Protein AF-A0A8B0SJZ1-F1 (afdb_monomer)

InterPro domains:
  IPR007560 Restriction endonuclease type IV, Mrr [PF04471] (162-237)
  IPR011335 Restriction endonuclease type II-like [SSF52980] (160-239)

Nearest PDB structures (foldseek):
  9bgk-assembly1_F  TM=5.479E-01  e=1.273E-01  Vibrio cholerae
  1xmx-assembly1_A  TM=6.000E-01  e=3.896E-01  Vibrio cholerae
  9bf5-assembly1_D  TM=6.346E-01  e=7.621E-01  Vibrio cholerae
  8u3k-assembly1_A  TM=5.819E-01  e=5.395E+00  Vibrio cholerae
  1ich-assembly1_A  TM=5.881E-01  e=8.439E+00  Homo sapiens

Foldseek 3Di:
DADDPVLLVLLLVLLVQQDDDLVVSLVLLVQQPQDPVLSVQLPPSVPDDSSSSSVSSLVSCCPDPRRVVSSSVSSLVCLLPDDDGDCCCVPVVVVHDPVSSVVSSVVSVVVVVVVVVVVVVVVVVVVVVVVVVLPQPADPVRLVVLVVCLLVDPQDDPSSQLSQLVSVVSVCSVVVWAKAAWDDDPNDTFRIWTDDPNDIATEDEDEDADPDDCVVVVVQVVVQVPDDPRHYDYHYDYNVVVD

pLDDT: mean 86.21, std 12.22, range [34.22, 98.44]

Organism: NCBI:txid111770

Structure (mmCIF, N/CA/C/O backbone):
data_AF-A0A8B0SJZ1-F1
#
_entry.id   AF-A0A8B0SJZ1-F1
#
loop_
_atom_site.group_PDB
_atom_site.id
_atom_site.type_symbol
_atom_site.label_atom_id
_atom_site.label_alt_id
_atom_site.label_comp_id
_atom_site.label_asym_id
_atom_site.label_entity_id
_atom_site.label_seq_id
_atom_site.pdbx_PDB_ins_code
_atom_site.Cartn_x
_atom_site.Cartn_y
_atom_site.Cartn_z
_atom_site.occupancy
_atom_site.B_iso_or_equiv
_atom_site.auth_seq_id
_atom_site.auth_comp_id
_atom_site.auth_asym_id
_atom_site.auth_atom_id
_atom_site.pdbx_PDB_model_num
ATOM 1 N N . MET A 1 1 ? -6.396 0.695 -0.770 1.00 62.50 1 MET A N 1
ATOM 2 C CA . MET A 1 1 ? -5.274 1.650 -0.602 1.00 62.50 1 MET A CA 1
ATOM 3 C C . MET A 1 1 ? -4.703 1.897 -1.980 1.00 62.50 1 MET A C 1
ATOM 5 O O . MET A 1 1 ? -4.296 0.930 -2.608 1.00 62.50 1 MET A O 1
ATOM 9 N N . THR A 1 2 ? -4.713 3.142 -2.439 1.00 82.88 2 THR A N 1
ATOM 10 C CA . THR A 1 2 ? -4.239 3.528 -3.772 1.00 82.88 2 THR A CA 1
ATOM 11 C C . THR A 1 2 ? -2.710 3.645 -3.787 1.00 82.88 2 THR A C 1
ATOM 13 O O . THR A 1 2 ? -2.095 4.023 -2.781 1.00 82.88 2 THR A O 1
ATOM 16 N N . PHE A 1 3 ? -2.067 3.262 -4.894 1.00 90.56 3 PHE A N 1
ATOM 17 C CA . PHE A 1 3 ? -0.603 3.305 -4.993 1.00 90.56 3 PHE A CA 1
ATOM 18 C C . PHE A 1 3 ? -0.106 4.757 -5.191 1.00 90.56 3 PHE A C 1
ATOM 20 O O . PHE A 1 3 ? -0.726 5.497 -5.957 1.00 90.56 3 PHE A O 1
ATOM 27 N N . PRO A 1 4 ? 0.990 5.195 -4.539 1.00 92.56 4 PRO A N 1
ATOM 28 C CA . PRO A 1 4 ? 1.387 6.609 -4.507 1.00 92.56 4 PRO A CA 1
ATOM 29 C C . PRO A 1 4 ? 1.781 7.197 -5.871 1.00 92.56 4 PRO A C 1
ATOM 31 O O . PRO A 1 4 ? 2.635 6.643 -6.559 1.00 92.56 4 PRO A O 1
ATOM 34 N N . ASN A 1 5 ? 1.197 8.340 -6.250 1.00 93.31 5 ASN A N 1
ATOM 35 C CA . ASN A 1 5 ? 1.423 8.965 -7.563 1.00 93.31 5 ASN A CA 1
ATOM 36 C C . ASN A 1 5 ? 2.851 9.490 -7.769 1.00 93.31 5 ASN A C 1
ATOM 38 O O . ASN A 1 5 ? 3.391 9.359 -8.860 1.00 93.31 5 ASN A O 1
ATOM 42 N N . ASP A 1 6 ? 3.466 10.049 -6.730 1.00 94.00 6 ASP A N 1
ATOM 43 C CA . ASP A 1 6 ? 4.870 10.474 -6.719 1.00 94.00 6 ASP A CA 1
ATOM 44 C C . ASP A 1 6 ? 5.813 9.311 -7.054 1.00 94.00 6 ASP A C 1
ATOM 46 O O . ASP A 1 6 ? 6.681 9.431 -7.920 1.00 94.00 6 ASP A O 1
ATOM 50 N N . ILE A 1 7 ? 5.571 8.147 -6.444 1.00 96.44 7 ILE A N 1
ATOM 51 C CA . ILE A 1 7 ? 6.322 6.923 -6.737 1.00 96.44 7 ILE A CA 1
ATOM 52 C C . ILE A 1 7 ? 6.033 6.443 -8.163 1.00 96.44 7 ILE A C 1
ATOM 54 O O . ILE A 1 7 ? 6.973 6.107 -8.877 1.00 96.44 7 ILE A O 1
ATOM 58 N N . LYS A 1 8 ? 4.769 6.460 -8.624 1.00 96.88 8 LYS A N 1
ATOM 59 C CA . LYS A 1 8 ? 4.436 6.086 -10.014 1.00 96.88 8 LYS A CA 1
ATOM 60 C C . LYS A 1 8 ? 5.233 6.916 -11.020 1.00 96.88 8 LYS A C 1
ATOM 62 O O . LYS A 1 8 ? 5.817 6.342 -11.929 1.00 96.88 8 LYS A O 1
ATOM 67 N N . LEU A 1 9 ? 5.274 8.238 -10.854 1.00 96.56 9 LEU A N 1
ATOM 68 C CA . LEU A 1 9 ? 6.013 9.133 -11.749 1.00 96.56 9 LEU A CA 1
ATOM 69 C C . LEU A 1 9 ? 7.510 8.804 -11.755 1.00 96.56 9 LEU A C 1
ATOM 71 O O . LEU A 1 9 ? 8.082 8.579 -12.818 1.00 96.56 9 LEU A O 1
ATOM 75 N N . SER A 1 10 ? 8.118 8.659 -10.575 1.00 97.69 10 SER A N 1
ATOM 76 C CA . SER A 1 10 ? 9.536 8.305 -10.465 1.00 97.69 10 SER A CA 1
ATOM 77 C C . SER A 1 10 ? 9.855 6.925 -11.064 1.00 97.69 10 SER A C 1
ATOM 79 O O . SER A 1 10 ? 10.900 6.749 -11.692 1.00 97.69 10 SER A O 1
ATOM 81 N N . MET A 1 11 ? 8.946 5.949 -10.948 1.00 98.38 11 MET A N 1
ATOM 82 C CA . MET A 1 11 ? 9.098 4.640 -11.590 1.00 98.38 11 MET A CA 1
ATOM 83 C C . MET A 1 11 ? 9.112 4.744 -13.117 1.00 98.38 11 MET A C 1
ATOM 85 O O . MET A 1 11 ? 9.936 4.083 -13.747 1.00 98.38 11 MET A O 1
ATOM 89 N N . ARG A 1 12 ? 8.239 5.567 -13.719 1.00 98.38 12 ARG A N 1
ATOM 90 C CA . ARG A 1 12 ? 8.216 5.773 -15.180 1.00 98.38 12 ARG A CA 1
ATOM 91 C C . ARG A 1 12 ? 9.560 6.293 -15.683 1.00 98.38 12 ARG A C 1
ATOM 93 O O . ARG A 1 12 ? 10.112 5.740 -16.634 1.00 98.38 12 ARG A O 1
ATOM 100 N N . ASP A 1 13 ? 10.113 7.285 -14.989 1.00 96.94 13 ASP A N 1
ATOM 101 C CA . ASP A 1 13 ? 11.427 7.847 -15.305 1.00 96.94 13 ASP A CA 1
ATOM 102 C C . ASP A 1 13 ? 12.541 6.806 -15.168 1.00 96.94 13 ASP A C 1
ATOM 104 O O . ASP A 1 13 ? 13.403 6.705 -16.043 1.00 96.94 13 ASP A O 1
ATOM 108 N N . CYS A 1 14 ? 12.516 6.000 -14.101 1.00 97.88 14 CYS A N 1
ATOM 109 C CA . CYS A 1 14 ? 13.502 4.938 -13.901 1.00 97.88 14 CYS A CA 1
ATOM 110 C C . CYS A 1 14 ? 13.461 3.914 -15.038 1.00 97.88 14 CYS A C 1
ATOM 112 O O . CYS A 1 14 ? 14.506 3.601 -15.601 1.00 97.88 14 CYS A O 1
ATOM 114 N N . ILE A 1 15 ? 12.270 3.440 -15.420 1.00 98.31 15 ILE A N 1
ATOM 115 C CA . ILE A 1 15 ? 12.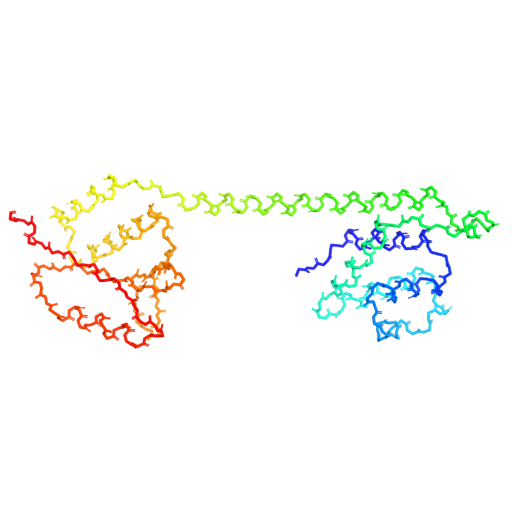091 2.464 -16.507 1.00 98.31 15 ILE A CA 1
ATOM 116 C C . ILE A 1 15 ? 12.719 2.982 -17.807 1.00 98.31 15 ILE A C 1
ATOM 118 O O . ILE A 1 15 ? 13.453 2.253 -18.469 1.00 98.31 15 ILE A O 1
ATOM 122 N N . LEU A 1 16 ? 12.495 4.251 -18.159 1.00 98.00 16 LEU A N 1
ATOM 123 C CA . LEU A 1 16 ? 13.020 4.840 -19.398 1.00 98.00 16 LEU A CA 1
ATOM 124 C C . LEU A 1 16 ? 14.536 5.090 -19.383 1.00 98.00 16 LEU A C 1
ATOM 126 O O . LEU A 1 16 ? 15.144 5.166 -20.457 1.00 98.00 16 LEU A O 1
ATOM 130 N N . LYS A 1 17 ? 15.130 5.224 -18.191 1.00 97.25 17 LYS A N 1
ATOM 131 C CA . LYS A 1 17 ? 16.573 5.421 -17.980 1.00 97.25 17 LYS A CA 1
ATOM 132 C C . LYS A 1 17 ? 17.348 4.112 -17.822 1.00 97.25 17 LYS A C 1
ATOM 134 O O . LYS A 1 17 ? 18.549 4.104 -18.062 1.00 97.25 17 LYS A O 1
ATOM 139 N N . VAL A 1 18 ? 16.683 3.017 -17.444 1.00 97.38 18 VAL A N 1
ATOM 140 C CA . VAL A 1 18 ? 17.312 1.689 -17.310 1.00 97.38 18 VAL A CA 1
ATOM 141 C C . VAL A 1 18 ? 17.089 0.786 -18.524 1.00 97.38 18 VAL A C 1
ATOM 143 O O . VAL A 1 18 ? 17.907 -0.096 -18.770 1.00 97.38 18 VAL A O 1
ATOM 146 N N . LEU A 1 19 ? 16.025 1.012 -19.306 1.00 97.31 19 LEU A N 1
ATOM 147 C CA . LEU A 1 19 ? 15.654 0.177 -20.452 1.00 97.31 19 LEU A CA 1
ATOM 148 C C . LEU A 1 19 ? 15.582 0.992 -21.746 1.00 97.31 19 LEU A C 1
ATOM 150 O O . LEU A 1 19 ? 14.909 2.025 -21.836 1.00 97.31 19 LEU A O 1
ATOM 154 N N . TRP A 1 20 ? 16.256 0.496 -22.788 1.00 96.75 20 TRP A N 1
ATOM 155 C CA . TRP A 1 20 ? 16.248 1.129 -24.105 1.00 96.75 20 TRP A CA 1
ATOM 156 C C . TRP A 1 20 ? 15.325 0.427 -25.111 1.00 96.75 20 TRP A C 1
ATOM 158 O O . TRP A 1 20 ? 14.441 1.097 -25.647 1.00 96.75 20 TRP A O 1
ATOM 168 N N . PRO A 1 21 ? 15.444 -0.881 -25.393 1.00 97.31 21 PRO A N 1
ATOM 169 C CA . PRO A 1 21 ? 14.565 -1.534 -26.362 1.00 97.31 21 PRO A CA 1
ATOM 170 C C . PRO A 1 21 ? 13.103 -1.553 -25.918 1.00 97.31 21 PRO A C 1
ATOM 172 O O . PRO A 1 21 ? 12.787 -1.781 -24.752 1.00 97.31 21 PRO A O 1
ATOM 175 N N . LYS A 1 22 ? 12.186 -1.372 -26.876 1.00 98.06 22 LYS A N 1
ATOM 176 C CA . LYS A 1 22 ? 10.739 -1.474 -26.619 1.00 98.06 22 LYS A CA 1
ATOM 177 C C . LYS A 1 22 ? 10.361 -2.868 -26.103 1.00 98.06 22 LYS A C 1
ATOM 179 O O . LYS A 1 22 ? 9.549 -2.980 -25.190 1.00 98.06 22 LYS A O 1
ATOM 184 N N . ASP A 1 23 ? 10.981 -3.908 -26.658 1.00 97.69 23 ASP A N 1
ATOM 185 C CA . ASP A 1 23 ? 10.749 -5.297 -26.250 1.00 97.69 23 ASP A CA 1
ATOM 186 C C . ASP A 1 23 ? 11.229 -5.571 -24.813 1.00 97.69 23 ASP A C 1
ATOM 188 O O . ASP A 1 23 ? 10.572 -6.316 -24.082 1.00 97.69 23 ASP A O 1
ATOM 192 N N . ASP A 1 24 ? 12.298 -4.908 -24.364 1.00 97.38 24 ASP A N 1
ATOM 193 C CA . ASP A 1 24 ? 12.801 -5.036 -22.992 1.00 97.38 24 ASP A CA 1
ATOM 194 C C . ASP A 1 24 ? 11.874 -4.344 -21.989 1.00 97.38 24 ASP A C 1
ATOM 196 O O . ASP A 1 24 ? 11.623 -4.885 -20.915 1.00 97.38 24 ASP A O 1
ATOM 200 N N . ILE A 1 25 ? 11.285 -3.196 -22.351 1.00 98.25 25 ILE A N 1
ATOM 201 C CA . ILE A 1 25 ? 10.260 -2.519 -21.534 1.00 98.25 25 ILE A CA 1
ATOM 202 C C . ILE A 1 25 ? 9.035 -3.428 -21.352 1.00 98.25 25 ILE A C 1
ATOM 204 O O . ILE A 1 25 ? 8.530 -3.595 -20.241 1.00 98.25 25 ILE A O 1
ATOM 208 N N . VAL A 1 26 ? 8.566 -4.066 -22.426 1.00 98.25 26 VAL A N 1
ATOM 209 C CA . VAL A 1 26 ? 7.434 -5.002 -22.347 1.00 98.25 26 VAL A CA 1
ATOM 210 C C . VAL A 1 26 ? 7.799 -6.249 -21.537 1.00 98.25 26 VAL A C 1
ATOM 212 O O . VAL A 1 26 ? 6.995 -6.729 -20.735 1.00 98.25 26 VAL A O 1
ATOM 215 N N . THR A 1 27 ? 9.015 -6.769 -21.702 1.00 98.06 27 THR A N 1
ATOM 216 C CA . THR A 1 27 ? 9.520 -7.907 -20.918 1.00 98.06 27 THR A CA 1
ATOM 217 C C . THR A 1 27 ? 9.624 -7.562 -19.435 1.00 98.06 27 THR A C 1
ATOM 219 O O . THR A 1 27 ? 9.224 -8.363 -18.591 1.00 98.06 27 THR A O 1
ATOM 222 N N . PHE A 1 28 ? 10.054 -6.344 -19.106 1.00 98.38 28 PHE A N 1
ATOM 223 C CA . PHE A 1 28 ? 10.049 -5.838 -17.741 1.00 98.38 28 PHE A CA 1
ATOM 224 C C . PHE A 1 28 ? 8.644 -5.876 -17.129 1.00 98.38 28 PHE A C 1
ATOM 226 O O . PHE A 1 28 ? 8.494 -6.370 -16.013 1.00 98.38 28 PHE A O 1
ATOM 233 N N . PHE A 1 29 ? 7.601 -5.450 -17.848 1.00 98.44 29 PHE A N 1
ATOM 234 C CA . PHE A 1 29 ? 6.226 -5.552 -17.343 1.00 98.44 29 PHE A CA 1
ATOM 235 C C . PHE A 1 29 ? 5.796 -6.997 -17.089 1.00 98.44 29 PHE A C 1
ATOM 237 O O . PHE A 1 29 ? 5.260 -7.291 -16.019 1.00 98.44 29 PHE A O 1
ATOM 244 N N . ARG A 1 30 ? 6.079 -7.918 -18.020 1.00 98.00 30 ARG A N 1
ATOM 245 C CA . ARG A 1 30 ? 5.765 -9.350 -17.847 1.00 98.00 30 ARG A CA 1
ATOM 246 C C . ARG A 1 30 ? 6.421 -9.934 -16.596 1.00 98.00 30 ARG A C 1
ATOM 248 O O . ARG A 1 30 ? 5.772 -10.645 -15.836 1.00 98.00 30 ARG A O 1
ATOM 255 N N . ASN A 1 31 ? 7.677 -9.574 -16.349 1.00 97.75 31 ASN A N 1
ATOM 256 C CA . ASN A 1 31 ? 8.426 -10.026 -15.175 1.00 97.75 31 ASN A CA 1
ATOM 257 C C . ASN A 1 31 ? 7.918 -9.407 -13.861 1.00 97.75 31 ASN A C 1
ATOM 259 O O . ASN A 1 31 ? 8.243 -9.896 -12.784 1.00 97.75 31 ASN A O 1
ATOM 263 N N . ASN A 1 32 ? 7.097 -8.359 -13.941 1.00 97.94 32 ASN A N 1
ATOM 264 C CA . ASN A 1 32 ? 6.567 -7.616 -12.804 1.00 97.94 32 ASN A CA 1
ATOM 265 C C . ASN A 1 32 ? 5.051 -7.770 -12.654 1.00 97.94 32 ASN A C 1
ATOM 267 O O . ASN A 1 32 ? 4.336 -6.827 -12.322 1.00 97.94 32 ASN A O 1
ATOM 271 N N . SER A 1 33 ? 4.561 -8.997 -12.842 1.00 96.38 33 SER A N 1
ATOM 272 C CA . SER A 1 33 ? 3.160 -9.382 -12.614 1.00 96.38 33 SER A CA 1
ATOM 273 C C . SER A 1 33 ? 2.135 -8.765 -13.577 1.00 96.38 33 SER A C 1
ATOM 275 O O . SER A 1 33 ? 0.930 -8.920 -13.351 1.00 96.38 33 SER A O 1
ATOM 277 N N . CYS A 1 34 ? 2.558 -8.099 -14.658 1.00 97.19 34 CYS A N 1
ATOM 278 C CA . CYS A 1 34 ? 1.634 -7.750 -15.736 1.00 97.19 34 CYS A CA 1
ATOM 279 C C . CYS A 1 34 ? 1.288 -9.017 -16.523 1.00 97.19 34 CYS A C 1
ATOM 281 O O . CYS A 1 34 ? 2.149 -9.691 -17.090 1.00 97.19 34 CYS A O 1
ATOM 283 N N . THR A 1 35 ? 0.002 -9.344 -16.535 1.00 96.62 35 THR A N 1
ATOM 284 C CA . THR A 1 35 ? -0.540 -10.529 -17.200 1.00 96.62 35 THR A CA 1
ATOM 285 C C . THR A 1 35 ? -0.512 -10.374 -18.718 1.00 96.62 35 THR A C 1
ATOM 287 O O . THR A 1 35 ? -0.363 -9.271 -19.241 1.00 96.62 35 THR A O 1
ATOM 290 N N . LYS A 1 36 ? -0.728 -11.472 -19.451 1.00 95.75 36 LYS A N 1
ATOM 291 C CA . LYS A 1 36 ? -0.849 -11.418 -20.914 1.00 95.75 36 LYS A CA 1
ATOM 292 C C . LYS A 1 36 ? -1.922 -10.418 -21.364 1.00 95.75 36 LYS A C 1
ATOM 294 O O . LYS A 1 36 ? -1.636 -9.603 -22.228 1.00 95.75 36 LYS A O 1
ATOM 299 N N . SER A 1 37 ? -3.088 -10.406 -20.714 1.00 95.69 37 SER A N 1
ATOM 300 C CA . SER A 1 37 ? -4.148 -9.430 -21.002 1.00 95.69 37 SER A CA 1
ATOM 301 C C . SER A 1 37 ? -3.714 -7.984 -20.770 1.00 95.69 37 SER A C 1
ATOM 303 O O . SER A 1 37 ? -4.143 -7.101 -21.502 1.00 95.69 37 SER A O 1
ATOM 305 N N . ASP A 1 38 ? -2.844 -7.733 -19.785 1.00 96.19 38 ASP A N 1
ATOM 306 C CA . ASP A 1 38 ? -2.325 -6.385 -19.535 1.00 96.19 38 ASP A CA 1
ATOM 307 C C . ASP A 1 38 ? -1.384 -5.933 -20.658 1.00 96.19 38 ASP A C 1
ATOM 309 O O . ASP A 1 38 ? -1.402 -4.771 -21.052 1.00 96.19 38 ASP A O 1
ATOM 313 N N . ILE A 1 39 ? -0.576 -6.853 -21.193 1.00 97.25 39 ILE A N 1
ATOM 314 C CA . ILE A 1 39 ? 0.297 -6.571 -22.337 1.00 97.25 39 ILE A CA 1
ATOM 315 C C . ILE A 1 39 ? -0.520 -6.396 -23.619 1.00 97.25 39 ILE A C 1
ATOM 317 O O . ILE A 1 39 ? -0.266 -5.458 -24.367 1.00 97.25 39 ILE A O 1
ATOM 321 N N . ASP A 1 40 ? -1.515 -7.252 -23.853 1.00 96.06 40 ASP A N 1
ATOM 322 C CA . ASP A 1 40 ? -2.377 -7.189 -25.039 1.00 96.06 40 ASP A CA 1
ATOM 323 C C . ASP A 1 40 ? -3.161 -5.860 -25.096 1.00 96.06 40 ASP A C 1
ATOM 325 O O . ASP A 1 40 ? -3.386 -5.317 -26.178 1.00 96.06 40 ASP A O 1
ATOM 329 N N . ALA A 1 41 ? -3.499 -5.277 -23.939 1.00 95.31 41 ALA A N 1
ATOM 330 C CA . ALA A 1 41 ? -4.147 -3.967 -23.840 1.00 95.31 41 ALA A CA 1
ATOM 331 C C . ALA A 1 41 ? -3.287 -2.796 -24.361 1.00 95.31 41 ALA A C 1
ATOM 333 O O . ALA A 1 41 ? -3.824 -1.726 -24.647 1.00 95.31 41 ALA A O 1
ATOM 334 N N . LEU A 1 42 ? -1.969 -2.977 -24.515 1.00 94.06 42 LEU A N 1
ATOM 335 C CA . LEU A 1 42 ? -1.089 -1.976 -25.130 1.00 94.06 42 LEU A CA 1
ATOM 336 C C . LEU A 1 42 ? -1.191 -1.938 -26.662 1.00 94.06 42 LEU A C 1
ATOM 338 O O . LEU A 1 42 ? -0.694 -0.988 -27.271 1.00 94.06 42 LEU A O 1
ATOM 342 N N . GLY A 1 43 ? -1.801 -2.950 -27.288 1.00 93.88 43 GLY A N 1
ATOM 343 C CA . GLY A 1 43 ? -1.784 -3.124 -28.739 1.00 93.88 43 GLY A CA 1
ATOM 344 C C . GLY A 1 43 ? -0.379 -3.425 -29.274 1.00 93.88 43 GLY A C 1
ATOM 345 O O . GLY A 1 43 ? 0.439 -4.056 -28.603 1.00 93.88 43 GLY A O 1
ATOM 346 N N . ASP A 1 44 ? -0.081 -2.979 -30.498 1.00 95.44 44 ASP A N 1
ATOM 347 C CA . ASP A 1 44 ? 1.251 -3.159 -31.085 1.00 95.44 44 ASP A CA 1
ATOM 348 C C . ASP A 1 44 ? 2.260 -2.154 -30.508 1.00 95.44 44 ASP A C 1
ATOM 350 O O . ASP A 1 44 ? 2.455 -1.045 -31.024 1.00 95.44 44 ASP A O 1
ATOM 354 N N . HIS A 1 45 ? 2.961 -2.576 -29.452 1.00 94.62 45 HIS A N 1
ATOM 355 C CA . HIS A 1 45 ? 3.985 -1.778 -28.779 1.00 94.62 45 HIS A CA 1
ATOM 356 C C . HIS A 1 45 ? 5.142 -1.360 -29.696 1.00 94.62 45 HIS A C 1
ATOM 358 O O . HIS A 1 45 ? 5.853 -0.406 -29.375 1.00 94.62 45 HIS A O 1
ATOM 364 N N . LYS A 1 46 ? 5.351 -2.016 -30.847 1.00 95.06 46 LYS A N 1
ATOM 365 C CA . LYS A 1 46 ? 6.422 -1.648 -31.786 1.00 95.06 46 LYS A CA 1
ATOM 366 C C . LYS A 1 46 ? 6.141 -0.327 -32.491 1.00 95.06 46 LYS A C 1
ATOM 368 O O . LYS A 1 46 ? 7.095 0.376 -32.834 1.00 95.06 46 LYS A O 1
ATOM 373 N N . THR A 1 47 ? 4.871 0.046 -32.639 1.00 96.62 47 THR A N 1
ATOM 374 C CA . THR A 1 47 ? 4.451 1.330 -33.228 1.00 96.62 47 THR A CA 1
ATOM 375 C C . THR A 1 47 ? 4.589 2.508 -32.260 1.00 96.62 47 THR A C 1
ATOM 377 O O . THR A 1 47 ? 4.793 3.640 -32.690 1.00 96.62 47 THR A O 1
ATOM 380 N N . LEU A 1 48 ? 4.569 2.246 -30.951 1.00 96.25 48 LEU A N 1
ATOM 381 C CA . LEU A 1 48 ? 4.590 3.264 -29.899 1.00 96.25 48 LEU A CA 1
ATOM 382 C C . LEU A 1 48 ? 6.000 3.784 -29.598 1.00 96.25 48 LEU A C 1
ATOM 384 O O . LEU A 1 48 ? 6.981 3.041 -29.656 1.00 96.25 48 LEU A O 1
ATOM 388 N N . HIS A 1 49 ? 6.134 5.046 -29.197 1.00 97.56 49 HIS A N 1
ATOM 389 C CA . HIS A 1 49 ? 7.366 5.540 -28.578 1.00 97.56 49 HIS A CA 1
ATOM 390 C C . HIS A 1 49 ? 7.583 4.903 -27.194 1.00 97.56 49 HIS A C 1
ATOM 392 O O . HIS A 1 49 ? 6.632 4.528 -26.515 1.00 97.56 49 HIS A O 1
ATOM 398 N N . ARG A 1 50 ? 8.842 4.818 -26.733 1.00 97.69 50 ARG A N 1
ATOM 399 C CA . ARG A 1 50 ? 9.193 4.179 -25.444 1.00 97.69 50 ARG A CA 1
ATOM 400 C C . ARG A 1 50 ? 8.399 4.747 -24.267 1.00 97.69 50 ARG A C 1
ATOM 402 O O . ARG A 1 50 ? 7.861 3.984 -23.475 1.00 97.69 50 ARG A O 1
ATOM 409 N N . TYR A 1 51 ? 8.289 6.074 -24.190 1.00 97.56 51 TYR A N 1
ATOM 410 C CA . TYR A 1 51 ? 7.525 6.734 -23.130 1.00 97.56 51 TYR A CA 1
ATOM 411 C C . TYR A 1 51 ? 6.031 6.385 -23.199 1.00 97.56 51 TYR A C 1
ATOM 413 O O . TYR A 1 51 ? 5.433 6.112 -22.166 1.00 97.56 51 TYR A O 1
ATOM 421 N N . GLN A 1 52 ? 5.454 6.278 -24.405 1.00 98.31 52 GLN A N 1
ATOM 422 C CA . GLN A 1 52 ? 4.046 5.909 -24.589 1.00 98.31 52 GLN A CA 1
ATOM 423 C C . GLN A 1 52 ? 3.765 4.487 -24.109 1.00 98.31 52 GLN A C 1
ATOM 425 O O . GLN A 1 52 ? 2.723 4.249 -23.518 1.00 98.31 52 GLN A O 1
ATOM 430 N N . ILE A 1 53 ? 4.692 3.545 -24.312 1.00 98.44 53 ILE A N 1
ATOM 431 C CA . ILE A 1 53 ? 4.551 2.175 -23.791 1.00 98.44 53 ILE A CA 1
ATOM 432 C C . ILE A 1 53 ? 4.402 2.206 -22.262 1.00 98.44 53 ILE A C 1
ATOM 434 O O . ILE A 1 53 ? 3.522 1.552 -21.702 1.00 98.44 53 ILE A O 1
ATOM 438 N N . VAL A 1 54 ? 5.242 2.998 -21.591 1.00 98.44 54 VAL A N 1
ATOM 439 C CA . VAL A 1 54 ? 5.237 3.134 -20.132 1.00 98.44 54 VAL A CA 1
ATOM 440 C C . VAL A 1 54 ? 3.990 3.870 -19.637 1.00 98.44 54 VAL A C 1
ATOM 442 O O . VAL A 1 54 ? 3.307 3.382 -18.735 1.00 98.44 54 VAL A O 1
ATOM 445 N N . ASP A 1 55 ? 3.651 5.007 -20.240 1.00 98.00 55 ASP A N 1
ATOM 446 C CA . ASP A 1 55 ? 2.480 5.797 -19.855 1.00 98.00 55 ASP A CA 1
ATOM 447 C C . ASP A 1 55 ? 1.171 5.042 -20.090 1.00 98.00 55 ASP A C 1
ATOM 449 O O . ASP A 1 55 ? 0.306 5.041 -19.209 1.00 98.00 55 ASP A O 1
ATOM 453 N N . ASN A 1 56 ? 1.035 4.348 -21.223 1.00 98.12 56 ASN A N 1
ATOM 454 C CA . ASN A 1 56 ? -0.150 3.551 -21.532 1.00 98.12 56 ASN A CA 1
ATOM 455 C C . ASN A 1 56 ? -0.319 2.415 -20.520 1.00 98.12 56 ASN A C 1
ATOM 457 O O . ASN A 1 56 ? -1.420 2.233 -20.008 1.00 98.12 56 ASN A O 1
ATOM 461 N N . MET A 1 57 ? 0.763 1.711 -20.160 1.00 98.31 57 MET A N 1
ATOM 462 C CA . MET A 1 57 ? 0.709 0.645 -19.152 1.00 98.31 57 MET A CA 1
ATOM 463 C C . MET A 1 57 ? 0.263 1.186 -17.790 1.00 98.31 57 MET A C 1
ATOM 465 O O . MET A 1 57 ? -0.653 0.647 -17.177 1.00 98.31 57 MET A O 1
ATOM 469 N N . PHE A 1 58 ? 0.850 2.288 -17.316 1.00 97.94 58 PHE A N 1
ATOM 470 C CA . PHE A 1 58 ? 0.464 2.874 -16.027 1.00 97.94 58 PHE A CA 1
ATOM 471 C C . PHE A 1 58 ? -0.964 3.447 -16.051 1.00 97.94 58 PHE A C 1
ATOM 473 O O . PHE A 1 58 ? -1.686 3.400 -15.051 1.00 97.94 58 PHE A O 1
ATOM 480 N N . THR A 1 59 ? -1.389 4.006 -17.181 1.00 96.81 59 THR A N 1
ATOM 481 C CA . THR A 1 59 ? -2.763 4.492 -17.349 1.00 96.81 59 THR A CA 1
ATOM 482 C C . THR A 1 59 ? -3.732 3.322 -17.266 1.00 96.81 59 THR A C 1
ATOM 484 O O . THR A 1 59 ? -4.626 3.334 -16.425 1.00 96.81 59 THR A O 1
ATOM 487 N N . TYR A 1 60 ? -3.483 2.267 -18.040 1.00 96.94 60 TYR A N 1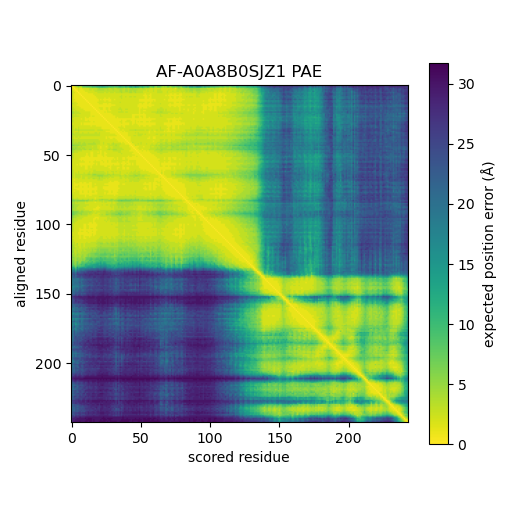
ATOM 488 C CA . TYR A 1 60 ? -4.281 1.048 -18.052 1.00 96.94 60 TYR A CA 1
ATOM 489 C C . TYR A 1 60 ? -4.347 0.374 -16.671 1.00 96.94 60 TYR A C 1
ATOM 491 O O . TYR A 1 60 ? -5.442 0.130 -16.167 1.00 96.94 60 TYR A O 1
ATOM 499 N N . LEU A 1 61 ? -3.214 0.154 -15.995 1.00 96.56 61 LEU A N 1
ATOM 500 C CA . LEU A 1 61 ? -3.187 -0.463 -14.660 1.00 96.56 61 LEU A CA 1
ATOM 501 C C . LEU A 1 61 ? -4.000 0.328 -13.628 1.00 96.56 61 LEU A C 1
ATOM 503 O O . LEU A 1 61 ? -4.632 -0.264 -12.759 1.00 96.56 61 LEU A O 1
ATOM 507 N N . SER A 1 62 ? -4.035 1.658 -13.744 1.00 95.00 62 SER A N 1
ATOM 508 C CA . SER A 1 62 ? -4.823 2.507 -12.841 1.00 95.00 62 SER A CA 1
ATOM 509 C C . SER A 1 62 ? -6.339 2.387 -13.056 1.00 95.00 62 SER A C 1
ATOM 511 O O . SER A 1 62 ? -7.093 2.831 -12.199 1.00 95.00 62 SER A O 1
ATOM 513 N N . THR A 1 63 ? -6.793 1.781 -14.161 1.00 94.94 63 THR A N 1
ATOM 514 C CA . THR A 1 63 ? -8.223 1.515 -14.425 1.00 94.94 63 THR A CA 1
ATOM 515 C C . THR A 1 63 ? -8.714 0.177 -13.867 1.00 94.94 63 THR A C 1
ATOM 517 O O . THR A 1 63 ? -9.916 -0.086 -13.867 1.00 94.94 63 THR A O 1
ATOM 520 N N . LYS A 1 64 ? -7.805 -0.685 -13.391 1.00 93.44 64 LYS A N 1
ATOM 521 C CA . LYS A 1 64 ? -8.165 -2.001 -12.849 1.00 93.44 64 LYS A CA 1
ATOM 522 C C . LYS A 1 64 ? -8.893 -1.865 -11.502 1.00 93.44 64 LYS A C 1
ATOM 524 O O . LYS A 1 64 ? -8.667 -0.885 -10.796 1.00 93.44 64 LYS A O 1
ATOM 529 N N . PRO A 1 65 ? -9.708 -2.857 -11.089 1.00 91.81 65 PRO A N 1
ATOM 530 C CA . PRO A 1 65 ? -10.436 -2.805 -9.814 1.00 91.81 65 PRO A CA 1
ATOM 531 C C . PRO A 1 65 ? -9.545 -2.638 -8.575 1.00 91.81 65 PRO A C 1
ATOM 533 O O . PRO A 1 65 ? -9.957 -2.035 -7.589 1.00 91.81 65 PRO A O 1
ATOM 536 N N . ASP A 1 66 ? -8.322 -3.171 -8.618 1.00 92.62 66 ASP A N 1
ATOM 537 C CA . ASP A 1 66 ? -7.307 -3.033 -7.569 1.00 92.62 66 ASP A CA 1
ATOM 538 C C . ASP A 1 66 ? -6.343 -1.859 -7.816 1.00 92.62 66 ASP A C 1
ATOM 540 O O . ASP A 1 66 ? -5.339 -1.723 -7.114 1.00 92.62 66 ASP A O 1
ATOM 544 N N . GLU A 1 67 ? -6.618 -1.048 -8.841 1.00 92.88 67 GLU A N 1
ATOM 545 C CA . GLU A 1 67 ? -5.758 0.015 -9.361 1.00 92.88 67 GLU A CA 1
ATOM 546 C C . GLU A 1 67 ? -4.322 -0.450 -9.659 1.00 92.88 67 GLU A C 1
ATOM 548 O O . GLU A 1 67 ? -3.369 0.320 -9.505 1.00 92.88 67 GLU A O 1
ATOM 553 N N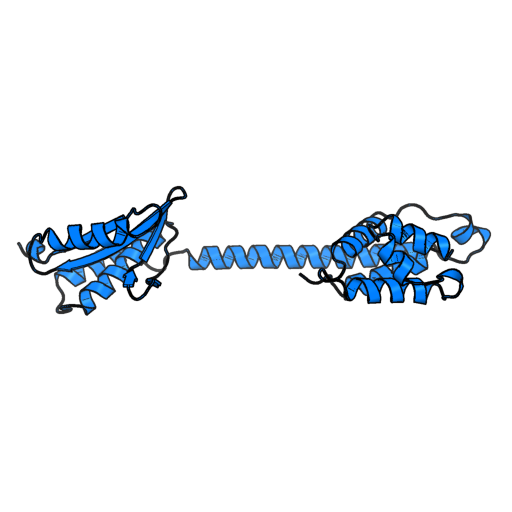 . GLY A 1 68 ? -4.138 -1.722 -10.033 1.00 94.31 68 GLY A N 1
ATOM 554 C CA . GLY A 1 68 ? -2.836 -2.287 -10.392 1.00 94.31 68 GLY A CA 1
ATOM 555 C C . GLY A 1 68 ? -1.854 -2.385 -9.222 1.00 94.31 68 GLY A C 1
ATOM 556 O O . GLY A 1 68 ? -0.636 -2.379 -9.423 1.00 94.31 68 GLY A O 1
ATOM 557 N N . LEU A 1 69 ? -2.358 -2.421 -7.984 1.00 94.00 69 LEU A N 1
ATOM 558 C CA . LEU A 1 69 ? -1.547 -2.367 -6.767 1.00 94.00 69 LEU A CA 1
ATOM 559 C C . LEU A 1 69 ? -0.456 -3.447 -6.733 1.00 94.00 69 LEU A C 1
ATOM 561 O O . LEU A 1 69 ? 0.666 -3.171 -6.299 1.00 94.00 69 LEU A O 1
ATOM 565 N N . GLY A 1 70 ? -0.773 -4.667 -7.175 1.00 94.94 70 GLY A N 1
ATOM 566 C CA . GLY A 1 70 ? 0.183 -5.776 -7.225 1.00 94.94 70 GLY A CA 1
ATOM 567 C C . GLY A 1 70 ? 1.325 -5.523 -8.210 1.00 94.94 70 GLY A C 1
ATOM 568 O O . GLY A 1 70 ? 2.495 -5.647 -7.848 1.00 94.94 70 GLY A O 1
ATOM 569 N N . GLN A 1 71 ? 0.990 -5.089 -9.425 1.00 97.12 71 GLN A N 1
ATOM 570 C CA . GLN A 1 71 ? 1.943 -4.801 -10.498 1.00 97.12 71 GLN A CA 1
ATOM 571 C C . GLN A 1 71 ? 2.869 -3.646 -10.115 1.00 97.12 71 GLN A C 1
ATOM 573 O O . GLN A 1 71 ? 4.085 -3.746 -10.267 1.00 97.12 71 GLN A O 1
ATOM 578 N N . TYR A 1 72 ? 2.325 -2.567 -9.543 1.00 97.75 72 TYR A N 1
ATOM 579 C CA . TYR A 1 72 ? 3.141 -1.444 -9.082 1.00 97.75 72 TYR A CA 1
ATOM 580 C C . TYR A 1 72 ? 4.117 -1.834 -7.975 1.00 97.75 72 TYR A C 1
ATOM 582 O O . TYR A 1 72 ? 5.263 -1.388 -7.994 1.00 97.75 72 TYR A O 1
ATOM 590 N N . ARG A 1 73 ? 3.706 -2.692 -7.035 1.00 96.44 73 ARG A N 1
ATOM 591 C CA . ARG A 1 73 ? 4.600 -3.197 -5.983 1.00 96.44 73 ARG A CA 1
ATOM 592 C C . ARG A 1 73 ? 5.723 -4.058 -6.547 1.00 96.44 73 ARG A C 1
ATOM 594 O O . ARG A 1 73 ? 6.865 -3.870 -6.141 1.00 96.44 73 ARG A O 1
ATOM 601 N N . ALA A 1 74 ? 5.407 -4.957 -7.478 1.00 97.75 74 ALA A N 1
ATOM 602 C CA . ALA A 1 74 ? 6.412 -5.775 -8.148 1.00 97.75 74 ALA A CA 1
ATOM 603 C C . ALA A 1 74 ? 7.421 -4.888 -8.898 1.00 97.75 74 ALA A C 1
ATOM 605 O O . ALA A 1 74 ? 8.615 -4.948 -8.610 1.00 97.75 74 ALA A O 1
ATOM 606 N N . MET A 1 75 ? 6.930 -3.973 -9.745 1.00 98.44 75 MET A N 1
ATOM 607 C CA . MET A 1 75 ? 7.774 -3.039 -10.497 1.00 98.44 75 MET A CA 1
ATOM 608 C C . MET A 1 75 ? 8.650 -2.175 -9.583 1.00 98.44 75 MET A C 1
ATOM 610 O O . MET A 1 75 ? 9.838 -2.017 -9.858 1.00 98.44 75 MET A O 1
ATOM 614 N N . LEU A 1 76 ? 8.094 -1.631 -8.492 1.00 98.06 76 LEU A N 1
ATOM 615 C CA . LEU A 1 76 ? 8.865 -0.859 -7.516 1.00 98.06 76 LEU A CA 1
ATOM 616 C C . LEU A 1 76 ? 10.002 -1.707 -6.945 1.00 98.06 76 LEU A C 1
ATOM 618 O O . LEU A 1 76 ? 11.144 -1.256 -6.962 1.00 98.06 76 LEU A O 1
ATOM 622 N N . GLN A 1 77 ? 9.703 -2.935 -6.505 1.00 97.38 77 GLN A N 1
ATOM 623 C CA . GLN A 1 77 ? 10.686 -3.852 -5.928 1.00 97.38 77 GLN A CA 1
ATOM 624 C C . GLN A 1 77 ? 11.807 -4.188 -6.920 1.00 97.38 77 GLN A C 1
ATOM 626 O O . GLN A 1 77 ? 12.976 -4.209 -6.534 1.00 97.38 77 GLN A O 1
ATOM 631 N N . SER A 1 78 ? 11.491 -4.422 -8.193 1.00 97.88 78 SER A N 1
ATOM 632 C CA . SER A 1 78 ? 12.520 -4.660 -9.209 1.00 97.88 78 SER A CA 1
ATOM 633 C C . SER A 1 78 ? 13.396 -3.434 -9.460 1.00 97.88 78 SER A C 1
ATOM 635 O O . SER A 1 78 ? 14.608 -3.581 -9.580 1.00 97.88 78 SER A O 1
ATOM 637 N N . LEU A 1 79 ? 12.819 -2.229 -9.505 1.00 98.06 79 LEU A N 1
ATOM 638 C CA . LEU A 1 79 ? 13.571 -0.997 -9.767 1.00 98.06 79 LEU A CA 1
ATOM 639 C C . LEU A 1 79 ? 14.485 -0.605 -8.599 1.00 98.06 79 LEU A C 1
ATOM 641 O O . LEU A 1 79 ? 15.633 -0.228 -8.818 1.00 98.06 79 LEU A O 1
ATOM 645 N N . VAL A 1 80 ? 14.024 -0.720 -7.352 1.00 96.88 80 VAL A N 1
ATOM 646 C CA . VAL A 1 80 ? 14.866 -0.391 -6.185 1.00 96.88 80 VAL A CA 1
ATOM 647 C 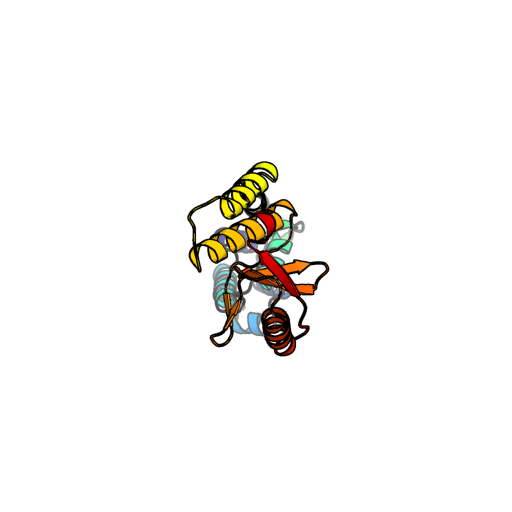C . VAL A 1 80 ? 15.976 -1.415 -5.949 1.00 96.88 80 VAL A C 1
ATOM 649 O O . VAL A 1 80 ? 17.029 -1.059 -5.423 1.00 96.88 80 VAL A O 1
ATOM 652 N N . ASN A 1 81 ? 15.811 -2.658 -6.400 1.00 96.44 81 ASN A N 1
ATOM 653 C CA . ASN A 1 81 ? 16.872 -3.670 -6.352 1.00 96.44 81 ASN A CA 1
ATOM 654 C C . ASN A 1 81 ? 17.644 -3.804 -7.671 1.00 96.44 81 ASN A C 1
ATOM 656 O O . ASN A 1 81 ? 18.359 -4.785 -7.865 1.00 96.44 81 ASN A O 1
ATOM 660 N N . TRP A 1 82 ? 17.506 -2.839 -8.581 1.00 97.00 82 TRP A N 1
ATOM 661 C CA . TRP A 1 82 ? 18.154 -2.890 -9.883 1.00 97.00 82 TRP A CA 1
ATOM 662 C C . TRP A 1 82 ? 19.679 -2.784 -9.755 1.00 97.00 82 TRP A C 1
ATOM 664 O O . TRP A 1 82 ? 20.192 -1.860 -9.123 1.00 97.00 82 TRP A O 1
ATOM 674 N N . GLN A 1 83 ? 20.403 -3.729 -10.359 1.00 92.69 83 GLN A N 1
ATOM 675 C CA . GLN A 1 83 ? 21.874 -3.797 -10.309 1.00 92.69 83 GLN A CA 1
ATOM 676 C C . GLN A 1 83 ? 22.530 -4.033 -11.676 1.00 92.69 83 GLN A C 1
ATOM 678 O O . GLN A 1 83 ? 23.731 -3.817 -11.824 1.00 92.69 83 GLN A O 1
ATOM 683 N N . GLN A 1 84 ? 21.772 -4.491 -12.674 1.00 90.94 84 GLN A N 1
ATOM 684 C CA . GLN A 1 84 ? 22.315 -4.911 -13.965 1.00 90.94 84 GLN A CA 1
ATOM 685 C C . GLN A 1 84 ? 22.048 -3.858 -15.039 1.00 90.94 84 GLN A C 1
ATOM 687 O O . GLN A 1 84 ? 20.905 -3.490 -15.290 1.00 90.94 84 GLN A O 1
ATOM 692 N N . PHE A 1 85 ? 23.106 -3.395 -15.695 1.00 95.25 85 PHE A N 1
ATOM 693 C CA . PHE A 1 85 ? 23.033 -2.444 -16.801 1.00 95.25 85 PHE A CA 1
ATOM 694 C C . PHE A 1 85 ? 23.603 -3.105 -18.048 1.00 95.25 85 PHE A C 1
ATOM 696 O O . PHE A 1 85 ? 24.692 -3.670 -17.983 1.00 95.25 85 PHE A O 1
ATOM 703 N N . ASP A 1 86 ? 22.877 -3.048 -19.164 1.00 94.75 86 ASP A N 1
ATOM 704 C CA . ASP A 1 86 ? 23.326 -3.643 -20.423 1.00 94.75 86 ASP A CA 1
ATOM 705 C C . ASP A 1 86 ? 24.476 -2.812 -21.036 1.00 94.75 86 ASP A C 1
ATOM 707 O O . ASP A 1 86 ? 24.231 -1.701 -21.529 1.00 94.75 86 ASP A O 1
ATOM 711 N N . PRO A 1 87 ? 25.724 -3.325 -21.073 1.00 95.56 87 PRO A N 1
ATOM 712 C CA . PRO A 1 87 ? 26.867 -2.568 -21.586 1.00 95.56 87 PRO A CA 1
ATOM 713 C C . PRO A 1 87 ? 26.679 -2.116 -23.040 1.00 95.56 87 PRO A C 1
ATOM 715 O O . PRO A 1 87 ? 27.230 -1.098 -23.460 1.00 95.56 87 PRO A O 1
ATOM 718 N N . TYR A 1 88 ? 25.865 -2.824 -23.827 1.00 96.44 88 TYR A N 1
ATOM 719 C CA . TYR A 1 88 ? 25.601 -2.453 -25.210 1.00 96.44 88 TYR A CA 1
ATOM 720 C C . TYR A 1 88 ? 24.906 -1.085 -25.322 1.00 96.44 88 TYR A C 1
ATOM 722 O O . TYR A 1 88 ? 25.305 -0.256 -26.144 1.00 96.44 88 TYR A O 1
ATOM 730 N N . TYR A 1 89 ? 23.903 -0.808 -24.485 1.00 96.25 89 TYR A N 1
ATOM 731 C CA . TYR A 1 89 ? 23.155 0.455 -24.540 1.00 96.25 89 TYR A CA 1
ATOM 732 C C . TYR A 1 89 ? 23.811 1.582 -23.743 1.00 96.25 89 TYR A C 1
ATOM 734 O O . TYR A 1 89 ? 23.690 2.744 -24.143 1.00 96.25 89 TYR A O 1
ATOM 742 N N . PHE A 1 90 ? 24.507 1.243 -22.656 1.00 96.12 90 PHE A N 1
ATOM 743 C CA . PHE A 1 90 ? 25.162 2.212 -21.777 1.00 96.12 90 PHE A CA 1
ATOM 744 C C . PHE A 1 90 ? 26.553 2.627 -22.271 1.00 96.12 90 PHE A C 1
ATOM 746 O O . PHE A 1 90 ? 26.887 3.804 -22.218 1.00 96.12 90 PHE A O 1
ATOM 753 N N . GLU A 1 91 ? 27.355 1.692 -22.785 1.00 95.00 91 GLU A N 1
ATOM 754 C CA . GLU A 1 91 ? 28.758 1.953 -23.134 1.00 95.00 91 GLU A CA 1
ATOM 755 C C . GLU A 1 91 ? 28.967 1.994 -24.650 1.00 95.00 91 GLU A C 1
ATOM 757 O O . GLU A 1 91 ? 29.574 2.927 -25.170 1.00 95.00 91 GLU A O 1
ATOM 762 N N . LYS A 1 92 ? 28.435 1.010 -25.389 1.00 94.88 92 LYS A N 1
ATOM 763 C CA . LYS A 1 92 ? 28.703 0.895 -26.833 1.00 94.88 92 LYS A CA 1
ATOM 764 C C . LYS A 1 92 ? 27.896 1.878 -27.681 1.00 94.88 92 LYS A C 1
ATOM 766 O O . LYS A 1 92 ? 28.451 2.493 -28.587 1.00 94.88 92 LYS A O 1
ATOM 771 N N . LEU A 1 93 ? 26.588 1.994 -27.442 1.00 95.06 93 LEU A N 1
ATOM 772 C CA . LEU A 1 93 ? 25.719 2.907 -28.195 1.00 95.06 93 LEU A CA 1
ATOM 773 C C . LEU A 1 93 ? 25.519 4.273 -27.525 1.00 95.06 93 LEU A C 1
ATOM 775 O O . LEU A 1 93 ? 25.044 5.189 -28.199 1.00 95.06 93 LEU A O 1
ATOM 779 N N . GLY A 1 94 ? 25.804 4.398 -26.223 1.00 93.00 94 GLY A N 1
ATOM 780 C CA . GLY A 1 94 ? 25.604 5.635 -25.456 1.00 93.00 94 GLY A CA 1
ATOM 781 C C . GLY A 1 94 ? 24.164 6.160 -25.501 1.00 93.00 94 GLY A C 1
ATOM 782 O O . GLY A 1 94 ? 23.937 7.365 -25.577 1.00 93.00 94 GLY A O 1
ATOM 783 N N . LYS A 1 95 ? 23.172 5.261 -25.551 1.00 94.88 95 LYS A N 1
ATOM 784 C CA . LYS A 1 95 ? 21.744 5.625 -25.604 1.00 94.88 95 LYS A CA 1
ATOM 785 C C . LYS A 1 95 ? 21.141 5.864 -24.225 1.00 94.88 95 LYS A C 1
ATOM 787 O O . LYS A 1 95 ? 20.093 6.500 -24.126 1.00 94.88 95 LYS A O 1
ATOM 792 N N . LEU A 1 96 ? 21.784 5.328 -23.195 1.00 96.38 96 LEU A N 1
ATOM 793 C CA . LEU A 1 96 ? 21.436 5.497 -21.793 1.00 96.38 96 LEU A CA 1
ATOM 794 C C . LEU A 1 96 ? 22.664 6.010 -21.041 1.00 96.38 96 LEU A C 1
ATOM 796 O O . LEU A 1 96 ? 23.789 5.644 -21.378 1.00 96.38 96 LEU A O 1
ATOM 800 N N . ASP A 1 97 ? 22.438 6.821 -20.012 1.00 97.12 97 ASP A N 1
ATOM 801 C CA . ASP A 1 97 ? 23.488 7.309 -19.122 1.00 97.12 97 ASP A CA 1
ATOM 802 C C . ASP A 1 97 ? 23.407 6.578 -17.776 1.00 97.12 97 ASP A C 1
ATOM 804 O O . ASP A 1 97 ? 22.372 6.580 -17.100 1.00 97.12 97 ASP A O 1
ATOM 808 N N . LYS A 1 98 ? 24.509 5.927 -17.389 1.00 95.88 98 LYS A N 1
ATOM 809 C CA . LYS A 1 98 ? 24.572 5.121 -16.164 1.00 95.88 98 LYS A CA 1
ATOM 810 C C . LYS A 1 98 ? 24.418 5.980 -14.909 1.00 95.88 98 LYS A C 1
ATOM 812 O O . LYS A 1 98 ? 23.698 5.596 -13.990 1.00 95.88 98 LYS A O 1
ATOM 817 N N . THR A 1 99 ? 25.031 7.160 -14.895 1.00 96.75 99 THR A N 1
ATOM 818 C CA . THR A 1 99 ? 24.967 8.095 -13.767 1.00 96.75 99 THR A CA 1
ATOM 819 C C . THR A 1 99 ? 23.542 8.614 -13.582 1.00 96.75 99 THR A C 1
ATOM 821 O O . THR A 1 99 ? 23.046 8.702 -12.458 1.00 96.75 99 THR A O 1
ATOM 824 N N . GLU A 1 100 ? 22.848 8.946 -14.672 1.00 97.19 100 GLU A N 1
ATOM 825 C CA . GLU A 1 100 ? 21.449 9.377 -14.616 1.00 97.19 100 GLU A CA 1
ATOM 826 C C . GLU A 1 100 ? 20.510 8.260 -14.156 1.00 97.19 100 GLU A C 1
ATOM 828 O O . GLU A 1 100 ? 19.600 8.514 -13.359 1.00 97.19 100 GLU A O 1
ATOM 833 N N . ALA A 1 101 ? 20.731 7.028 -14.619 1.00 97.44 101 ALA A N 1
ATOM 834 C CA . ALA A 1 101 ? 19.952 5.869 -14.200 1.00 97.44 101 ALA A CA 1
ATOM 835 C C . ALA A 1 101 ? 20.117 5.593 -12.695 1.00 97.44 101 ALA A C 1
ATOM 837 O O . ALA A 1 101 ? 19.123 5.476 -11.974 1.00 97.44 101 ALA A O 1
ATOM 838 N N . GLU A 1 102 ? 21.354 5.582 -12.194 1.00 97.62 102 GLU A N 1
ATOM 839 C CA . GLU A 1 102 ? 21.666 5.397 -10.770 1.00 97.62 102 GLU A CA 1
ATOM 840 C C . GLU A 1 102 ? 21.071 6.510 -9.893 1.00 97.62 102 GLU A C 1
ATOM 842 O O . GLU A 1 102 ? 20.485 6.229 -8.841 1.00 97.62 102 GLU A O 1
ATOM 847 N N . ARG A 1 103 ? 21.144 7.774 -10.337 1.00 97.81 103 ARG A N 1
ATOM 848 C CA . ARG A 1 103 ? 20.486 8.901 -9.652 1.00 97.81 103 ARG A CA 1
ATOM 849 C C . ARG A 1 103 ? 18.972 8.721 -9.595 1.00 97.81 103 ARG A C 1
ATOM 851 O O . ARG A 1 103 ? 18.374 8.960 -8.548 1.00 97.81 103 ARG A O 1
ATOM 858 N N . SER A 1 104 ? 18.357 8.276 -10.691 1.00 97.62 104 SER A N 1
ATOM 859 C CA . SER A 1 104 ? 16.912 8.035 -10.755 1.00 97.62 104 SER A CA 1
ATOM 860 C C . SER A 1 104 ? 16.479 6.929 -9.787 1.00 97.62 104 SER A C 1
ATOM 862 O O . SER A 1 104 ? 15.529 7.118 -9.029 1.00 97.62 104 SER A O 1
ATOM 864 N N . ILE A 1 105 ? 17.214 5.812 -9.745 1.00 97.88 105 ILE A N 1
ATOM 865 C CA . ILE A 1 105 ? 16.960 4.707 -8.806 1.00 97.88 105 ILE A CA 1
ATOM 866 C C . ILE A 1 105 ? 17.143 5.174 -7.356 1.00 97.88 105 ILE A C 1
ATOM 868 O O . ILE A 1 105 ? 16.334 4.848 -6.488 1.00 97.88 105 ILE A O 1
ATOM 872 N N . THR A 1 106 ? 18.185 5.961 -7.082 1.00 97.81 106 THR A N 1
ATOM 873 C CA . THR A 1 106 ? 18.441 6.513 -5.742 1.00 97.81 106 THR A CA 1
ATOM 874 C C . THR A 1 106 ? 17.299 7.417 -5.287 1.00 97.81 106 THR A C 1
ATOM 876 O O . THR A 1 106 ? 16.829 7.298 -4.157 1.00 97.81 106 THR A O 1
ATOM 879 N N . HIS A 1 107 ? 16.798 8.277 -6.174 1.00 97.44 107 HIS A N 1
ATOM 880 C CA . HIS A 1 107 ? 15.641 9.114 -5.882 1.00 97.44 107 HIS A CA 1
ATOM 881 C C . HIS A 1 107 ? 14.388 8.277 -5.573 1.00 97.44 107 HIS A C 1
ATOM 883 O O . HIS A 1 107 ? 13.695 8.541 -4.589 1.00 97.44 107 HIS A O 1
ATOM 889 N N . LEU A 1 108 ? 14.135 7.220 -6.351 1.00 97.94 108 LEU A N 1
ATOM 890 C CA . LEU A 1 108 ? 13.018 6.302 -6.115 1.00 97.94 108 LEU A CA 1
ATOM 891 C C . LEU A 1 108 ? 13.105 5.622 -4.736 1.00 97.94 108 LEU A C 1
ATOM 893 O O . LEU A 1 108 ? 12.098 5.542 -4.030 1.00 97.94 108 LEU A O 1
ATOM 897 N N . LYS A 1 109 ? 14.305 5.192 -4.318 1.00 97.38 109 LYS A N 1
ATOM 898 C CA . LYS A 1 109 ? 14.551 4.625 -2.977 1.00 97.38 109 LYS A CA 1
ATOM 899 C C . LYS A 1 109 ? 14.213 5.617 -1.866 1.00 97.38 109 LYS A C 1
ATOM 901 O O . LYS A 1 109 ? 13.493 5.270 -0.936 1.00 97.38 109 LYS A O 1
ATOM 906 N N . GLN A 1 110 ? 14.657 6.866 -1.996 1.00 96.31 110 GLN A N 1
ATOM 907 C CA . GLN A 1 110 ? 14.361 7.914 -1.012 1.00 96.31 110 GLN A CA 1
ATOM 908 C C . GLN A 1 110 ? 12.852 8.162 -0.876 1.00 96.31 110 GLN A C 1
ATOM 910 O O . GLN A 1 110 ? 12.343 8.305 0.237 1.00 96.31 110 GLN A O 1
ATOM 915 N N . LEU A 1 111 ? 12.112 8.179 -1.993 1.00 95.44 111 LEU A N 1
ATOM 916 C CA . LEU A 1 111 ? 10.652 8.322 -1.964 1.00 95.44 111 LEU A CA 1
ATOM 917 C C . LEU A 1 111 ? 9.979 7.161 -1.219 1.00 95.44 111 LEU A C 1
ATOM 919 O O . LEU A 1 111 ? 9.063 7.397 -0.424 1.00 95.44 111 LEU A O 1
ATOM 923 N N . GLN A 1 112 ? 10.440 5.926 -1.445 1.00 93.81 112 GLN A N 1
ATOM 924 C CA . GLN A 1 112 ? 9.956 4.747 -0.728 1.00 93.81 112 GLN A CA 1
ATOM 925 C C . GLN A 1 112 ? 10.223 4.864 0.782 1.00 93.81 112 GLN A C 1
ATOM 927 O O . GLN A 1 112 ? 9.289 4.751 1.575 1.00 93.81 112 GLN A O 1
ATOM 932 N N . GLU A 1 113 ? 11.457 5.177 1.182 1.00 93.75 113 GLU A N 1
ATOM 933 C CA . GLU A 1 113 ? 11.865 5.289 2.590 1.00 93.75 113 GLU A CA 1
ATOM 934 C C . GLU A 1 113 ? 11.078 6.365 3.351 1.00 93.75 113 GLU A C 1
ATOM 936 O O . GLU A 1 113 ? 10.547 6.112 4.437 1.00 93.75 113 GLU A O 1
ATOM 941 N N . ILE A 1 114 ? 10.929 7.562 2.767 1.00 92.94 114 ILE A N 1
ATOM 942 C CA . ILE A 1 114 ? 10.140 8.655 3.359 1.00 92.94 114 ILE A CA 1
ATOM 943 C C . ILE A 1 114 ? 8.700 8.199 3.608 1.00 92.94 114 ILE A C 1
ATOM 945 O O . ILE A 1 114 ? 8.069 8.576 4.604 1.00 92.94 114 ILE A O 1
ATOM 949 N N . ARG A 1 115 ? 8.148 7.409 2.687 1.00 89.25 115 ARG A N 1
ATOM 950 C CA . ARG A 1 115 ? 6.770 6.945 2.774 1.00 89.25 115 ARG A CA 1
ATOM 951 C C . ARG A 1 115 ? 6.599 5.865 3.828 1.00 89.25 115 ARG A C 1
ATOM 953 O O . ARG A 1 115 ? 5.665 5.970 4.626 1.00 89.25 115 ARG A O 1
ATOM 960 N N . ASP A 1 116 ? 7.503 4.897 3.873 1.00 89.75 116 ASP A N 1
ATOM 961 C CA . ASP A 1 116 ? 7.503 3.841 4.883 1.00 89.75 116 ASP A CA 1
ATOM 962 C C . ASP A 1 116 ? 7.639 4.438 6.287 1.00 89.75 116 ASP A C 1
ATOM 964 O O . ASP A 1 116 ? 6.843 4.117 7.176 1.00 89.75 116 ASP A O 1
ATOM 968 N N . HIS A 1 117 ? 8.524 5.427 6.455 1.00 91.75 117 HIS A N 1
ATOM 969 C CA . HIS A 1 117 ? 8.652 6.180 7.701 1.00 91.75 117 HIS A CA 1
ATOM 970 C C . HIS A 1 117 ? 7.344 6.897 8.079 1.00 91.75 117 HIS A C 1
ATOM 972 O O . HIS A 1 117 ? 6.861 6.773 9.206 1.00 91.75 117 HIS A O 1
ATOM 978 N N . LYS A 1 118 ? 6.698 7.604 7.138 1.00 90.50 118 LYS A N 1
ATOM 979 C CA . LYS A 1 118 ? 5.403 8.275 7.384 1.00 90.50 118 LYS A CA 1
ATOM 980 C C . LYS A 1 118 ? 4.289 7.292 7.755 1.00 90.50 118 LYS A C 1
ATOM 982 O O . LYS A 1 118 ? 3.453 7.611 8.602 1.00 90.50 118 LYS A O 1
ATOM 987 N N . ILE A 1 119 ? 4.243 6.119 7.124 1.00 88.00 119 ILE A N 1
ATOM 988 C CA . ILE A 1 119 ? 3.257 5.074 7.434 1.00 88.00 119 ILE A CA 1
ATOM 989 C C . ILE A 1 119 ? 3.503 4.526 8.841 1.00 88.00 119 ILE A C 1
ATOM 991 O O . ILE A 1 119 ? 2.553 4.383 9.615 1.00 88.00 119 ILE A O 1
ATOM 995 N N . GLN A 1 120 ? 4.760 4.261 9.193 1.00 88.25 120 GLN A N 1
ATOM 996 C CA . GLN A 1 120 ? 5.132 3.767 10.512 1.00 88.25 120 GLN A CA 1
ATOM 997 C C . GLN A 1 120 ? 4.812 4.785 11.615 1.00 88.25 120 GLN A C 1
ATOM 999 O O . GLN A 1 120 ? 4.216 4.413 12.625 1.00 88.25 120 GLN A O 1
ATOM 1004 N N . GLU A 1 121 ? 5.121 6.066 11.404 1.00 90.81 121 GLU A N 1
ATOM 1005 C CA . GLU A 1 121 ? 4.792 7.144 12.343 1.00 90.81 121 GLU A CA 1
ATOM 1006 C C . GLU A 1 121 ? 3.281 7.294 12.542 1.00 90.81 121 GLU A C 1
ATOM 1008 O O . GLU A 1 121 ? 2.810 7.372 13.677 1.00 90.81 121 GLU A O 1
ATOM 1013 N N . ARG A 1 122 ? 2.483 7.236 11.466 1.00 89.50 122 ARG A N 1
ATOM 1014 C CA . ARG A 1 122 ? 1.014 7.256 11.578 1.00 89.50 122 ARG A CA 1
ATOM 1015 C C . ARG A 1 122 ? 0.479 6.068 12.371 1.00 89.50 122 ARG A C 1
ATOM 1017 O O . ARG A 1 122 ? -0.388 6.259 13.218 1.00 89.50 122 ARG A O 1
ATOM 1024 N N . ARG A 1 123 ? 1.000 4.860 12.131 1.00 85.25 123 ARG A N 1
ATOM 1025 C CA . ARG A 1 123 ? 0.607 3.656 12.883 1.00 85.25 123 ARG A CA 1
ATOM 1026 C C . ARG A 1 123 ? 0.951 3.782 14.365 1.00 85.25 123 ARG A C 1
ATOM 1028 O O . ARG A 1 123 ? 0.104 3.496 15.203 1.00 85.25 123 ARG A O 1
ATOM 1035 N N . LYS A 1 124 ? 2.152 4.268 14.695 1.00 88.81 124 LYS A N 1
ATOM 1036 C CA . LYS A 1 124 ? 2.560 4.526 16.086 1.00 88.81 124 LYS A CA 1
ATOM 1037 C C . LYS A 1 124 ? 1.685 5.588 16.748 1.00 88.81 124 LYS A C 1
ATOM 1039 O O . LYS A 1 124 ? 1.265 5.401 17.884 1.00 88.81 124 LYS A O 1
ATOM 1044 N N . ALA A 1 125 ? 1.399 6.691 16.058 1.00 88.19 125 ALA A N 1
ATOM 1045 C CA . ALA A 1 125 ? 0.549 7.757 16.579 1.00 88.19 125 ALA A CA 1
ATOM 1046 C C . ALA A 1 125 ? -0.886 7.274 16.826 1.00 88.19 125 ALA A C 1
ATOM 1048 O O . ALA A 1 125 ? -1.466 7.599 17.859 1.00 88.19 125 ALA A O 1
ATOM 1049 N N . GLN A 1 126 ? -1.433 6.463 15.917 1.00 81.19 126 GLN A N 1
ATOM 1050 C CA . GLN A 1 126 ? -2.752 5.860 16.075 1.00 81.19 126 GLN A CA 1
ATOM 1051 C C . GLN A 1 126 ? -2.785 4.896 17.267 1.00 81.19 126 GLN A C 1
ATOM 1053 O O . GLN A 1 126 ? -3.633 5.049 18.139 1.00 81.19 126 GLN A O 1
ATOM 1058 N N . ALA A 1 127 ? -1.801 4.000 17.379 1.00 83.12 127 ALA A N 1
ATOM 1059 C CA . ALA A 1 127 ? -1.682 3.094 18.521 1.00 83.12 127 ALA A CA 1
ATOM 1060 C C . ALA A 1 127 ? -1.532 3.849 19.856 1.00 83.12 127 ALA A C 1
ATOM 1062 O O . ALA A 1 127 ? -2.133 3.468 20.856 1.00 83.12 127 ALA A O 1
ATOM 1063 N N . ARG A 1 128 ? -0.776 4.959 19.883 1.00 83.50 128 ARG A N 1
ATOM 1064 C CA . ARG A 1 128 ? -0.661 5.830 21.067 1.00 83.50 128 ARG A CA 1
ATOM 1065 C C . ARG A 1 128 ? -1.982 6.505 21.422 1.00 83.50 128 ARG A C 1
ATOM 1067 O O . ARG A 1 128 ? -2.304 6.579 22.601 1.00 83.50 128 ARG A O 1
ATOM 1074 N N . LYS A 1 129 ? -2.738 6.996 20.433 1.00 76.81 129 LYS A N 1
ATOM 1075 C CA . LYS A 1 129 ? -4.069 7.578 20.662 1.00 76.81 129 LYS A CA 1
ATOM 1076 C C . LYS A 1 129 ? -5.036 6.538 21.213 1.00 76.81 129 LYS A C 1
ATOM 1078 O O . LYS A 1 129 ? -5.670 6.801 22.222 1.00 76.81 129 LYS A O 1
ATOM 1083 N N . GLU A 1 130 ? -5.092 5.354 20.611 1.00 74.25 130 GLU A N 1
ATOM 1084 C CA . GLU A 1 130 ? -5.930 4.247 21.085 1.00 74.25 130 GLU A CA 1
ATOM 1085 C C . GLU A 1 130 ? -5.551 3.808 22.504 1.00 74.25 130 GLU A C 1
ATOM 1087 O O . GLU A 1 130 ? -6.430 3.589 23.335 1.00 74.25 130 GLU A O 1
ATOM 1092 N N . ALA A 1 131 ? -4.253 3.743 22.816 1.00 72.12 131 ALA A N 1
ATOM 1093 C CA . ALA A 1 131 ? -3.782 3.478 24.171 1.00 72.12 131 ALA A CA 1
ATOM 1094 C C . ALA A 1 131 ? -4.186 4.595 25.148 1.00 72.12 131 ALA A C 1
ATOM 1096 O O . ALA A 1 131 ? -4.653 4.296 26.240 1.00 72.12 131 ALA A O 1
ATOM 1097 N N . ALA A 1 132 ? -4.070 5.868 24.753 1.00 68.19 132 ALA A N 1
ATOM 1098 C CA . ALA A 1 132 ? -4.449 7.012 25.583 1.00 68.19 132 ALA A CA 1
ATOM 1099 C C . ALA A 1 132 ? -5.965 7.100 25.832 1.00 68.19 132 ALA A C 1
ATOM 1101 O O . ALA A 1 132 ? -6.372 7.435 26.937 1.00 68.19 132 ALA A O 1
ATOM 1102 N N . THR A 1 133 ? -6.807 6.751 24.853 1.00 64.25 133 THR A N 1
ATOM 1103 C CA . THR A 1 133 ? -8.271 6.670 25.027 1.00 64.25 133 THR A CA 1
ATOM 1104 C C . THR A 1 133 ? -8.684 5.512 25.942 1.00 64.25 133 THR A C 1
ATOM 1106 O O . THR A 1 133 ? -9.736 5.573 26.574 1.00 64.25 133 THR A O 1
ATOM 1109 N N . LYS A 1 134 ? -7.857 4.463 26.041 1.00 60.38 134 LYS A N 1
ATOM 1110 C CA . LYS A 1 134 ? -8.062 3.338 26.964 1.00 60.38 134 LYS A CA 1
ATOM 1111 C C . LYS A 1 134 ? -7.558 3.600 28.384 1.00 60.38 134 LYS A C 1
ATOM 1113 O O . LYS A 1 134 ? -7.881 2.804 29.258 1.00 60.38 134 LYS A O 1
ATOM 1118 N N . VAL A 1 135 ? -6.805 4.678 28.640 1.00 59.78 135 VAL A N 1
ATOM 1119 C CA . VAL A 1 135 ? -6.454 5.066 30.015 1.00 59.78 135 VAL A CA 1
ATOM 1120 C C . VAL A 1 135 ? -7.716 5.637 30.671 1.00 59.78 135 VAL A C 1
ATOM 1122 O O . VAL A 1 135 ? -8.198 6.684 30.237 1.00 59.78 135 VAL A O 1
ATOM 1125 N N . PRO A 1 136 ? -8.287 4.978 31.69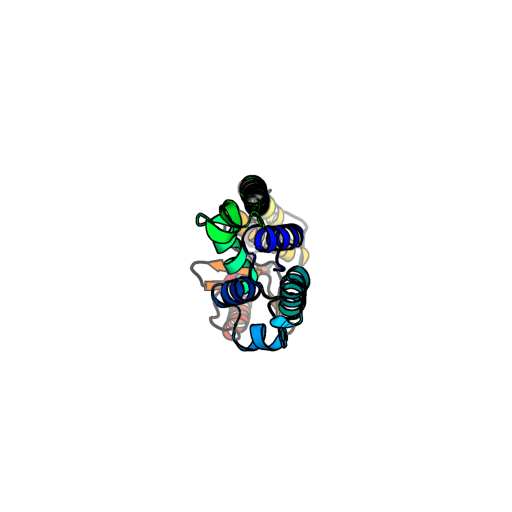2 1.00 59.44 136 PRO A N 1
ATOM 1126 C CA . PRO A 1 136 ? -9.462 5.497 32.374 1.00 59.44 136 PRO A CA 1
ATOM 1127 C C . PRO A 1 136 ? -9.102 6.821 33.053 1.00 59.44 136 PRO A C 1
ATOM 1129 O O . PRO A 1 136 ? -8.163 6.880 33.844 1.00 59.44 136 PRO A O 1
ATOM 1132 N N . SER A 1 137 ? -9.865 7.880 32.773 1.00 61.44 137 SER A N 1
ATOM 1133 C CA . SER A 1 137 ? -9.759 9.167 33.478 1.00 61.44 137 SER A CA 1
ATOM 1134 C C . SER A 1 137 ? -10.180 9.077 34.944 1.00 61.44 137 SER A C 1
ATOM 1136 O O . SER A 1 137 ? -9.936 10.006 35.704 1.00 61.44 137 SER A O 1
ATOM 1138 N N . THR A 1 138 ? -10.856 7.989 35.318 1.00 68.25 138 THR A N 1
ATOM 1139 C CA . THR A 1 138 ? -11.461 7.791 36.631 1.00 68.25 138 THR A CA 1
ATOM 1140 C C . THR A 1 138 ? -10.773 6.642 37.348 1.00 68.25 138 THR A C 1
ATOM 1142 O O . THR A 1 138 ? -10.596 5.562 36.784 1.00 68.25 138 THR A O 1
ATOM 1145 N N . THR A 1 139 ? -10.380 6.868 38.595 1.00 81.69 139 THR A N 1
ATOM 1146 C CA . THR A 1 139 ? -9.703 5.856 39.414 1.00 81.69 139 THR A CA 1
ATOM 1147 C C . THR A 1 139 ? -10.710 4.952 40.135 1.00 81.69 139 THR A C 1
ATOM 1149 O O . THR A 1 139 ? -11.870 5.313 40.343 1.00 81.69 139 THR A O 1
ATOM 1152 N N . LEU A 1 140 ? -10.284 3.755 40.558 1.00 85.06 140 LEU A N 1
ATOM 1153 C CA . LEU A 1 140 ? -11.151 2.843 41.318 1.00 85.06 140 LEU A CA 1
ATOM 1154 C C . LEU A 1 140 ? -11.717 3.486 42.610 1.00 85.06 140 LEU A C 1
ATOM 1156 O O . LEU A 1 140 ? -12.909 3.306 42.877 1.00 85.06 140 LEU A O 1
ATOM 1160 N N . PRO A 1 141 ? -10.942 4.274 43.392 1.00 88.25 141 PRO A N 1
ATOM 1161 C CA . PRO A 1 141 ? -11.481 5.037 44.520 1.00 88.25 141 PRO A CA 1
ATOM 1162 C C . PRO A 1 141 ? -12.588 6.028 44.137 1.00 88.25 141 PRO A C 1
ATOM 1164 O O . PRO A 1 141 ? -13.576 6.143 44.860 1.00 88.25 141 PRO A O 1
ATOM 1167 N N . GLU A 1 142 ? -12.469 6.718 43.002 1.00 87.06 142 GLU A N 1
ATOM 1168 C CA . GLU A 1 142 ? -13.495 7.657 42.528 1.00 87.06 142 GLU A CA 1
ATOM 1169 C C . GLU A 1 142 ? -14.786 6.936 42.135 1.00 87.06 142 GLU A C 1
ATOM 1171 O O . GLU A 1 142 ? -15.871 7.375 42.518 1.00 87.06 142 GLU A O 1
ATOM 1176 N N . LEU A 1 143 ? -14.684 5.792 41.446 1.00 88.56 143 LEU A N 1
ATOM 1177 C CA . LEU A 1 143 ? -15.854 4.965 41.132 1.00 88.56 143 LEU A CA 1
ATOM 1178 C C . LEU A 1 143 ? -16.538 4.439 42.389 1.00 88.56 143 LEU A C 1
ATOM 1180 O O . LEU A 1 143 ? -17.766 4.456 42.462 1.00 88.56 143 LEU A O 1
ATOM 1184 N N . LYS A 1 144 ? -15.763 4.024 43.398 1.00 88.19 144 LYS A N 1
ATOM 1185 C CA . LYS A 1 144 ? -16.306 3.607 44.695 1.00 88.19 144 LYS A CA 1
ATOM 1186 C C . LYS A 1 144 ? -17.077 4.749 45.357 1.00 88.19 144 LYS A C 1
ATOM 1188 O O . LYS A 1 144 ? -18.196 4.534 45.813 1.00 88.19 144 LYS A O 1
ATOM 1193 N N . THR A 1 145 ? -16.518 5.958 45.378 1.00 88.69 145 THR A N 1
ATOM 1194 C CA . THR A 1 145 ? -17.191 7.143 45.931 1.00 88.69 145 THR A CA 1
ATOM 1195 C C . THR A 1 145 ? -18.470 7.471 45.161 1.00 88.69 145 THR A C 1
ATOM 1197 O O . THR A 1 145 ? -19.516 7.678 45.777 1.00 88.69 145 THR A O 1
ATOM 1200 N N . LYS A 1 146 ? -18.428 7.441 43.821 1.00 87.19 146 LYS A N 1
ATOM 1201 C CA . LYS A 1 146 ? -19.605 7.648 42.963 1.00 87.19 146 LYS A CA 1
ATOM 1202 C C . LYS A 1 146 ? -20.684 6.599 43.257 1.00 87.19 146 LYS A C 1
ATOM 1204 O O . LYS A 1 146 ? -21.836 6.962 43.466 1.00 87.19 146 LYS A O 1
ATOM 1209 N N . PHE A 1 147 ? -20.317 5.326 43.386 1.00 87.94 147 PHE A N 1
ATOM 1210 C CA . PHE A 1 147 ? -21.251 4.256 43.743 1.00 87.94 147 PHE A CA 1
ATOM 1211 C C . PHE A 1 147 ? -21.872 4.449 45.136 1.00 87.94 147 PHE A C 1
ATOM 1213 O O . PHE A 1 147 ? -23.086 4.348 45.283 1.00 87.94 147 PHE A O 1
ATOM 1220 N N . ILE A 1 148 ? -21.072 4.793 46.151 1.00 86.00 148 ILE A N 1
ATOM 1221 C CA . ILE A 1 148 ? -21.580 5.067 47.506 1.00 86.00 148 ILE A CA 1
ATOM 1222 C C . ILE A 1 148 ? -22.529 6.269 47.502 1.00 86.00 148 ILE A C 1
ATOM 1224 O O . ILE A 1 148 ? -23.572 6.217 48.152 1.00 86.00 148 ILE A O 1
ATOM 1228 N N . SER A 1 149 ? -22.233 7.322 46.732 1.00 85.06 149 SER A N 1
ATOM 1229 C CA . SER A 1 149 ? -23.151 8.458 46.614 1.00 85.06 149 SER A CA 1
ATOM 1230 C C . SER A 1 149 ? -24.506 8.041 46.050 1.00 85.06 149 SER A C 1
ATOM 1232 O O . SER A 1 149 ? -25.518 8.547 46.518 1.00 85.06 149 SER A O 1
ATOM 1234 N N . LEU A 1 150 ? -24.570 7.052 45.147 1.00 83.69 150 LEU A N 1
ATOM 1235 C CA . LEU A 1 150 ? -25.852 6.535 44.669 1.00 83.69 150 LEU A CA 1
ATOM 1236 C C . LEU A 1 150 ? -26.667 5.894 45.791 1.00 83.69 150 LEU A C 1
ATOM 1238 O O . LEU A 1 150 ? -27.885 6.001 45.753 1.00 83.69 150 LEU A O 1
ATOM 1242 N N . LEU A 1 151 ? -26.042 5.266 46.794 1.00 77.94 151 LEU A N 1
ATOM 1243 C CA . LEU A 1 151 ? -26.737 4.703 47.965 1.00 77.94 151 LEU A CA 1
ATOM 1244 C C . LEU A 1 151 ? -27.341 5.791 48.868 1.00 77.94 151 LEU A C 1
ATOM 1246 O O . LEU A 1 151 ? -28.359 5.565 49.521 1.00 77.94 151 LEU A O 1
ATOM 1250 N N . GLN A 1 152 ? -26.712 6.966 48.894 1.00 73.62 152 GLN A N 1
ATOM 1251 C CA . GLN A 1 152 ? -27.046 8.073 49.793 1.00 73.62 152 GLN A CA 1
ATOM 1252 C C . GLN A 1 152 ? -27.870 9.187 49.122 1.00 73.62 152 GLN A C 1
ATOM 1254 O O . GLN A 1 152 ? -28.488 9.982 49.823 1.00 73.62 152 GLN A O 1
ATOM 1259 N N . SER A 1 153 ? -27.876 9.268 47.787 1.00 65.06 153 SER A N 1
ATOM 1260 C CA . SER A 1 153 ? -28.424 10.408 47.038 1.00 65.06 153 SER A CA 1
ATOM 1261 C C . SER A 1 153 ? -29.946 10.400 46.872 1.00 65.06 153 SER A C 1
ATOM 1263 O O . SER A 1 153 ? -30.590 9.354 46.900 1.00 65.06 153 SER A O 1
ATOM 1265 N N . GLU A 1 154 ? -30.485 11.579 46.547 1.00 58.91 154 GLU A N 1
ATOM 1266 C CA . GLU A 1 154 ? -31.851 11.806 46.045 1.00 58.91 154 GLU A CA 1
ATOM 1267 C C . GLU A 1 154 ? -32.034 11.428 44.556 1.00 58.91 154 GLU A C 1
ATOM 1269 O O . GLU A 1 154 ? -33.091 11.680 43.973 1.00 58.91 154 GLU A O 1
ATOM 1274 N N . VAL A 1 155 ? -31.022 10.844 43.892 1.00 64.56 155 VAL A N 1
ATOM 1275 C CA . VAL A 1 155 ? -31.150 10.375 42.503 1.00 64.56 155 VAL A CA 1
ATOM 1276 C C . VAL A 1 155 ? -32.026 9.125 42.492 1.00 64.56 155 VAL A C 1
ATOM 1278 O O . VAL A 1 155 ? -31.574 8.023 42.790 1.00 64.56 155 VAL A O 1
ATOM 1281 N N . ILE A 1 156 ? -33.298 9.311 42.149 1.00 67.88 156 ILE A N 1
ATOM 1282 C CA . ILE A 1 156 ? -34.334 8.273 42.198 1.00 67.88 156 ILE A CA 1
ATOM 1283 C C . ILE A 1 156 ? -34.655 7.762 40.783 1.00 67.88 156 ILE A C 1
ATOM 1285 O O . ILE A 1 156 ? -34.512 8.474 39.782 1.00 67.88 156 ILE A O 1
ATOM 1289 N N . GLY A 1 157 ? -35.111 6.511 40.696 1.00 72.25 157 GLY A N 1
ATOM 1290 C CA . GLY A 1 157 ? -35.660 5.922 39.475 1.00 72.25 157 GLY A CA 1
ATOM 1291 C C . GLY A 1 157 ? -34.636 5.737 38.350 1.00 72.25 157 GLY A C 1
ATOM 1292 O O . GLY A 1 157 ? -33.469 5.434 38.590 1.00 72.25 157 GLY A O 1
ATOM 1293 N N . ALA A 1 158 ? -35.073 5.923 37.099 1.00 71.38 158 ALA A N 1
ATOM 1294 C CA . ALA A 1 158 ? -34.295 5.602 35.895 1.00 71.38 158 ALA A CA 1
ATOM 1295 C C . ALA A 1 158 ? -32.932 6.315 35.809 1.00 71.38 158 ALA A C 1
ATOM 1297 O O . ALA A 1 158 ? -31.969 5.744 35.307 1.00 71.38 158 ALA A O 1
ATOM 1298 N N . LYS A 1 159 ? -32.814 7.536 36.355 1.00 79.25 159 LYS A N 1
ATOM 1299 C CA . LYS A 1 159 ? -31.537 8.270 36.395 1.00 79.25 159 LYS A CA 1
ATOM 1300 C C . LYS A 1 159 ? -30.460 7.516 37.174 1.00 79.25 159 LYS A C 1
ATOM 1302 O O . LYS A 1 159 ? -29.295 7.574 36.804 1.00 79.25 159 LYS A O 1
ATOM 1307 N N . ARG A 1 160 ? -30.841 6.786 38.224 1.00 81.81 160 ARG A N 1
ATOM 1308 C CA . ARG A 1 160 ? -29.914 5.997 39.042 1.00 81.81 160 ARG A CA 1
ATOM 1309 C C . ARG A 1 160 ? -29.355 4.796 38.275 1.00 81.81 160 ARG A C 1
ATOM 1311 O O . ARG A 1 160 ? -28.182 4.479 38.436 1.00 81.81 160 ARG A O 1
ATOM 1318 N N . GLY A 1 161 ? -30.178 4.183 37.417 1.00 79.88 161 GLY A N 1
ATOM 1319 C CA . GLY A 1 161 ? -29.772 3.111 36.501 1.00 79.88 161 GLY A CA 1
ATOM 1320 C C . GLY A 1 161 ? -28.693 3.576 35.525 1.00 79.88 161 GLY A C 1
ATOM 1321 O O . GLY A 1 161 ? -27.610 3.003 35.513 1.00 79.88 161 GLY A O 1
ATOM 1322 N N . TYR A 1 162 ? -28.914 4.703 34.843 1.00 81.81 162 TYR A N 1
ATOM 1323 C CA . TYR A 1 162 ? -27.918 5.268 33.924 1.00 81.81 162 TYR A CA 1
ATOM 1324 C C . TYR A 1 162 ? -26.577 5.579 34.603 1.00 81.81 162 TYR A C 1
ATOM 1326 O O . TYR A 1 162 ? -25.514 5.306 34.052 1.00 81.81 162 TYR A O 1
ATOM 1334 N N . VAL A 1 163 ? -26.595 6.106 35.833 1.00 85.06 163 VAL A N 1
ATOM 1335 C CA . VAL A 1 163 ? -25.340 6.366 36.559 1.00 85.06 163 VAL A CA 1
ATOM 1336 C C . VAL A 1 163 ? -24.644 5.059 36.971 1.00 85.06 163 VAL A C 1
ATOM 1338 O O . VAL A 1 163 ? -23.414 5.003 36.980 1.00 85.06 163 VAL A O 1
ATOM 1341 N N . LEU A 1 164 ? -25.396 3.997 37.284 1.00 86.06 164 LEU A N 1
ATOM 1342 C CA . LEU A 1 164 ? -24.835 2.664 37.529 1.00 86.06 164 LEU A CA 1
ATOM 1343 C C . LEU A 1 164 ? -24.186 2.083 36.261 1.00 86.06 164 LEU A C 1
ATOM 1345 O O . LEU A 1 164 ? -23.080 1.551 36.347 1.00 86.06 164 LEU A O 1
ATOM 1349 N N . GLU A 1 165 ? -24.824 2.226 35.097 1.00 84.38 165 GLU A N 1
ATOM 1350 C CA . GLU A 1 165 ? -24.267 1.812 33.800 1.00 84.38 165 GLU A CA 1
ATOM 1351 C C . GLU A 1 165 ? -22.914 2.491 33.534 1.00 84.38 165 GLU A C 1
ATOM 1353 O O . GLU A 1 165 ? -21.926 1.815 33.234 1.00 84.38 165 GLU A O 1
ATOM 1358 N N . GLU A 1 166 ? -22.821 3.810 33.737 1.00 84.81 166 GLU A N 1
ATOM 1359 C CA . GLU A 1 166 ? -21.564 4.560 33.594 1.00 84.81 166 GLU A CA 1
ATOM 1360 C C . GLU A 1 166 ? -20.458 4.048 34.531 1.00 84.81 166 GLU A C 1
ATOM 1362 O O . GLU A 1 166 ? -19.285 3.977 34.144 1.00 84.81 166 GLU A O 1
ATOM 1367 N N . ILE A 1 167 ? -20.809 3.708 35.778 1.00 87.25 167 ILE A N 1
ATOM 1368 C CA . ILE A 1 167 ? -19.861 3.158 36.756 1.00 87.25 167 ILE A CA 1
ATOM 1369 C C . ILE A 1 167 ? -19.339 1.803 36.275 1.00 87.25 167 ILE A C 1
ATOM 1371 O O . ILE A 1 167 ? -18.128 1.583 36.307 1.00 87.25 167 ILE A O 1
ATOM 1375 N N . LEU A 1 168 ? -20.216 0.914 35.799 1.00 86.38 168 LEU A N 1
ATOM 1376 C CA . LEU A 1 168 ? -19.828 -0.415 35.315 1.00 86.38 168 LEU A CA 1
ATOM 1377 C C . LEU A 1 168 ? -18.958 -0.335 34.058 1.00 86.38 168 LEU A C 1
ATOM 1379 O O . LEU A 1 168 ? -17.947 -1.034 33.969 1.00 86.38 168 LEU A O 1
ATOM 1383 N N . GLN A 1 169 ? -19.281 0.560 33.124 1.00 82.75 169 GLN A N 1
ATOM 1384 C CA . GLN A 1 169 ? -18.442 0.811 31.950 1.00 82.75 169 GLN A CA 1
ATOM 1385 C C . GLN A 1 169 ? -17.056 1.317 32.350 1.00 82.75 169 GLN A C 1
ATOM 1387 O O . GLN A 1 169 ? -16.043 0.841 31.835 1.00 82.75 169 GLN A O 1
ATOM 1392 N N . SER A 1 170 ? -16.998 2.260 33.291 1.00 85.50 170 SER A N 1
ATOM 1393 C CA . SER A 1 170 ? -15.736 2.807 33.790 1.00 85.50 170 SER A CA 1
ATOM 1394 C C . SER A 1 170 ? -14.914 1.749 34.529 1.00 85.50 170 SER A C 1
ATOM 1396 O O . SER A 1 170 ? -13.702 1.678 34.341 1.00 85.50 170 SER A O 1
ATOM 1398 N N . LEU A 1 171 ? -15.562 0.878 35.308 1.00 86.25 171 LEU A N 1
ATOM 1399 C CA . LEU A 1 171 ? -14.915 -0.242 35.990 1.00 86.25 171 LEU A CA 1
ATOM 1400 C C . LEU A 1 171 ? -14.297 -1.214 34.983 1.00 86.25 171 LEU A C 1
ATOM 1402 O O . LEU A 1 171 ? -13.129 -1.571 35.109 1.00 86.25 171 LEU A O 1
ATOM 1406 N N . CYS A 1 172 ? -15.046 -1.586 33.945 1.00 82.94 172 CYS A N 1
ATOM 1407 C CA . CYS A 1 172 ? -14.545 -2.470 32.900 1.00 82.94 172 CYS A CA 1
ATOM 1408 C C . CYS A 1 172 ? -13.360 -1.846 32.138 1.00 82.94 172 CYS A C 1
ATOM 1410 O O . CYS A 1 172 ? -12.388 -2.547 31.852 1.00 82.94 172 CYS A O 1
ATOM 1412 N N . LYS A 1 173 ? -13.388 -0.527 31.884 1.00 80.25 173 LYS A N 1
ATOM 1413 C CA . LYS A 1 173 ? -12.250 0.218 31.312 1.00 80.25 173 LYS A CA 1
ATOM 1414 C C . LYS A 1 173 ? -11.016 0.157 32.226 1.00 80.25 173 LYS A C 1
ATOM 1416 O O . LYS A 1 173 ? -9.927 -0.124 31.734 1.00 80.25 173 LYS A O 1
ATOM 1421 N N . ILE A 1 174 ? -11.170 0.347 33.544 1.00 83.69 174 ILE A N 1
ATOM 1422 C CA . ILE A 1 174 ? -10.072 0.197 34.528 1.00 83.69 174 ILE A CA 1
ATOM 1423 C C . ILE A 1 174 ? -9.505 -1.222 34.521 1.00 83.69 174 ILE A C 1
ATOM 1425 O O . ILE A 1 174 ? -8.290 -1.405 34.571 1.00 83.69 174 ILE A O 1
ATOM 1429 N N . SER A 1 175 ? -10.366 -2.227 34.396 1.00 82.12 175 SER A N 1
ATOM 1430 C CA . SER A 1 175 ? -9.969 -3.631 34.284 1.00 82.12 175 SER A CA 1
ATOM 1431 C C . SER A 1 175 ? -9.400 -4.011 32.911 1.00 82.12 175 SER A C 1
ATOM 1433 O O . SER A 1 175 ? -9.125 -5.186 32.683 1.00 82.12 175 SER A O 1
ATOM 1435 N N . SER A 1 176 ? -9.197 -3.048 32.001 1.00 79.00 176 SER A N 1
ATOM 1436 C CA . SER A 1 176 ? -8.690 -3.270 30.637 1.00 79.00 176 SER A CA 1
ATOM 1437 C C . SER A 1 176 ? -9.528 -4.257 29.812 1.00 79.00 176 SER A C 1
ATOM 1439 O O . SER A 1 176 ? -9.014 -4.899 28.895 1.00 79.00 176 SER A O 1
ATOM 1441 N N . LEU A 1 177 ? -10.822 -4.375 30.121 1.00 82.75 177 LEU A N 1
ATOM 1442 C CA . LEU A 1 177 ? -11.759 -5.182 29.349 1.0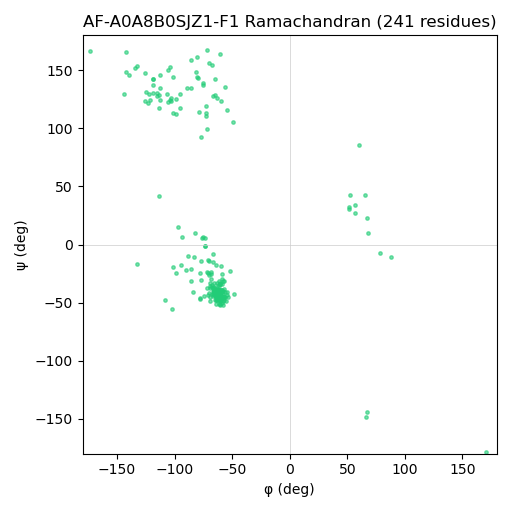0 82.75 177 LEU A CA 1
ATOM 1443 C C . LEU A 1 177 ? -12.200 -4.412 28.101 1.00 82.75 177 LEU A C 1
ATOM 1445 O O . LEU A 1 177 ? -12.374 -3.191 28.127 1.00 82.75 177 LEU A O 1
ATOM 1449 N N . GLU A 1 178 ? -12.390 -5.125 26.994 1.00 80.25 178 GLU A N 1
ATOM 1450 C CA . GLU A 1 178 ? -12.964 -4.547 25.782 1.00 80.25 178 GLU A CA 1
ATOM 1451 C C . GLU A 1 178 ? -14.482 -4.457 25.960 1.00 80.25 178 GLU A C 1
ATOM 1453 O O . GLU A 1 178 ? -15.154 -5.477 26.094 1.00 80.25 178 GLU A O 1
ATOM 1458 N N . VAL A 1 179 ? -15.012 -3.235 26.003 1.00 78.88 179 VAL A N 1
ATOM 1459 C CA . VAL A 1 179 ? -16.429 -2.965 26.280 1.00 78.88 179 VAL A CA 1
ATOM 1460 C C . VAL A 1 179 ? -17.059 -2.265 25.090 1.00 78.88 179 VAL A C 1
ATOM 1462 O O . VAL A 1 179 ? -16.484 -1.337 24.525 1.00 78.88 179 VAL A O 1
ATOM 1465 N N . THR A 1 180 ? -18.264 -2.690 24.741 1.00 80.44 180 THR A N 1
ATOM 1466 C CA . THR A 1 180 ? -19.164 -2.002 23.822 1.00 80.44 180 THR A CA 1
ATOM 1467 C C . THR A 1 180 ? -20.132 -1.147 24.632 1.00 80.44 180 THR A C 1
ATOM 1469 O O . THR A 1 180 ? -20.746 -1.639 25.581 1.00 80.44 180 THR A O 1
ATOM 1472 N N . GLU A 1 181 ? -20.248 0.126 24.257 1.00 77.50 181 GLU A N 1
ATOM 1473 C CA . GLU A 1 181 ? -21.226 1.074 24.809 1.00 77.50 181 GLU A CA 1
ATOM 1474 C C . GLU A 1 181 ? -22.674 0.599 24.568 1.00 77.50 181 GLU A C 1
ATOM 1476 O O . GLU A 1 181 ? -22.878 -0.285 23.730 1.00 77.50 181 GLU A O 1
ATOM 1481 N N . PRO A 1 182 ? -23.680 1.149 25.279 1.00 79.81 182 PRO A N 1
ATOM 1482 C CA . PRO A 1 182 ? -25.061 0.700 25.173 1.00 79.81 182 PRO A CA 1
ATOM 1483 C C . PRO A 1 182 ? -25.547 0.777 23.725 1.00 79.81 182 PRO A C 1
ATOM 1485 O O . PRO A 1 182 ? -25.320 1.768 23.027 1.00 79.81 182 PRO A O 1
ATOM 1488 N N . TYR A 1 183 ? -26.231 -0.264 23.260 1.00 78.88 183 TYR A N 1
ATOM 1489 C CA . TYR A 1 183 ? -26.673 -0.373 21.870 1.00 78.88 183 TYR A CA 1
ATOM 1490 C C . TYR A 1 183 ? -28.056 -1.010 21.769 1.00 78.88 183 TYR A C 1
ATOM 1492 O O . TYR A 1 183 ? -28.578 -1.586 22.723 1.00 78.88 183 TYR A O 1
ATOM 1500 N N . ARG A 1 184 ? -28.679 -0.880 20.593 1.00 76.69 184 ARG A N 1
ATOM 1501 C CA . ARG A 1 184 ? -29.982 -1.487 20.304 1.00 76.69 184 ARG A CA 1
ATOM 1502 C C . ARG A 1 184 ? -29.857 -2.576 19.251 1.00 76.69 184 ARG A C 1
ATOM 1504 O O . ARG A 1 184 ? -29.241 -2.356 18.211 1.00 76.69 184 ARG A O 1
ATOM 1511 N N . VAL A 1 185 ? -30.492 -3.718 19.493 1.00 73.56 185 VAL A N 1
ATOM 1512 C CA . VAL A 1 185 ? -30.602 -4.833 18.541 1.00 73.56 185 VAL A CA 1
ATOM 1513 C C . VAL A 1 185 ? -32.072 -5.173 18.383 1.00 73.56 185 VAL A C 1
ATOM 1515 O O . VAL A 1 185 ? -32.738 -5.456 19.369 1.00 73.56 185 VAL A O 1
ATOM 1518 N N . ASN A 1 186 ? -32.598 -5.139 17.157 1.00 75.31 186 ASN A N 1
ATOM 1519 C CA . ASN A 1 186 ? -33.995 -5.497 16.864 1.00 75.31 186 ASN A CA 1
ATOM 1520 C C . ASN A 1 186 ? -35.040 -4.773 17.746 1.00 75.31 186 ASN A C 1
ATOM 1522 O O . ASN A 1 186 ? -36.085 -5.329 18.065 1.00 75.31 186 ASN A O 1
ATOM 1526 N N . GLY A 1 187 ? -34.756 -3.529 18.153 1.00 75.56 187 GLY A N 1
ATOM 1527 C CA . GLY A 1 187 ? -35.624 -2.729 19.028 1.00 75.56 187 GLY A CA 1
ATOM 1528 C C . GLY A 1 187 ? -35.400 -2.930 20.533 1.00 75.56 187 GLY A C 1
ATOM 1529 O O . GLY A 1 187 ? -35.882 -2.120 21.320 1.00 75.56 187 GLY A O 1
ATOM 1530 N N . GLU A 1 188 ? -34.620 -3.934 20.934 1.00 74.56 188 GLU A N 1
ATOM 1531 C CA . GLU A 1 188 ? -34.231 -4.187 22.321 1.00 74.56 188 GLU A CA 1
ATOM 1532 C C . GLU A 1 188 ? -32.982 -3.379 22.702 1.00 74.56 188 GLU A C 1
ATOM 1534 O O . GLU A 1 188 ? -32.012 -3.341 21.943 1.00 74.56 188 GLU A O 1
ATOM 1539 N N . GLN A 1 189 ? -32.994 -2.736 23.874 1.00 78.94 189 GLN A N 1
ATOM 1540 C CA . GLN A 1 189 ? -31.838 -2.027 24.428 1.00 78.94 189 GLN A CA 1
ATOM 1541 C C . GLN A 1 189 ? -30.975 -2.966 25.273 1.00 78.94 189 GLN A C 1
ATOM 1543 O O . GLN A 1 189 ? -31.492 -3.731 26.087 1.00 78.94 189 GLN A O 1
ATOM 1548 N N . ILE A 1 190 ? -29.664 -2.875 25.061 1.00 78.00 190 ILE A N 1
ATOM 1549 C CA . ILE A 1 190 ? -28.628 -3.584 25.801 1.00 78.00 190 ILE A CA 1
ATOM 1550 C C . ILE A 1 190 ? -27.698 -2.549 26.421 1.00 78.00 190 ILE A C 1
ATOM 1552 O O . ILE A 1 190 ? -27.143 -1.717 25.701 1.00 78.00 190 ILE A O 1
ATOM 1556 N N . ASP A 1 191 ? -27.527 -2.619 27.739 1.00 76.62 191 ASP A N 1
ATOM 1557 C CA . ASP A 1 191 ? -26.757 -1.638 28.517 1.00 76.62 191 ASP A CA 1
ATOM 1558 C C . ASP A 1 191 ? -25.255 -1.699 28.197 1.00 76.62 191 ASP A C 1
ATOM 1560 O O . ASP A 1 191 ? -24.518 -0.725 28.348 1.00 76.62 191 ASP A O 1
ATOM 1564 N N . GLY A 1 192 ? -24.787 -2.843 27.703 1.00 82.50 192 GLY A N 1
ATOM 1565 C CA . GLY A 1 192 ? -23.470 -2.984 27.104 1.00 82.50 192 GLY A CA 1
ATOM 1566 C C . GLY A 1 192 ? -23.103 -4.436 26.842 1.00 82.50 192 GLY A C 1
ATOM 1567 O O . GLY A 1 192 ? -23.855 -5.372 27.118 1.00 82.50 192 GLY A O 1
ATOM 1568 N N . SER A 1 193 ? -21.905 -4.645 26.316 1.00 84.62 193 SER A N 1
ATOM 1569 C CA . SER A 1 193 ? -21.300 -5.975 26.260 1.00 84.62 193 SER A CA 1
ATOM 1570 C C . SER A 1 193 ? -19.809 -5.893 26.507 1.00 84.62 193 SER A C 1
ATOM 1572 O O . SER A 1 193 ? -19.180 -4.909 26.133 1.00 84.62 193 SER A O 1
ATOM 1574 N N . LEU A 1 194 ? -19.235 -6.929 27.104 1.00 86.44 194 LEU A N 1
ATOM 1575 C CA . LEU A 1 194 ? -17.792 -7.080 27.243 1.00 86.44 194 LEU A CA 1
ATOM 1576 C C . LEU A 1 194 ? -17.308 -8.257 26.405 1.00 86.44 194 LEU A C 1
ATOM 1578 O O . LEU A 1 194 ? -18.001 -9.266 26.274 1.00 86.44 194 LEU A O 1
ATOM 1582 N N . LYS A 1 195 ? -16.100 -8.136 25.864 1.00 83.06 195 LYS A N 1
ATOM 1583 C CA . LYS A 1 195 ? -15.388 -9.249 25.251 1.00 83.06 195 LYS A CA 1
ATOM 1584 C C . LYS A 1 195 ? -14.314 -9.743 26.209 1.00 83.06 195 LYS A C 1
ATOM 1586 O O . LYS A 1 195 ? -13.456 -8.972 26.643 1.00 83.06 195 LYS A O 1
ATOM 1591 N N . TYR A 1 196 ? -14.368 -11.026 26.538 1.00 82.56 196 TYR A N 1
ATOM 1592 C CA . TYR A 1 196 ? -13.420 -11.669 27.439 1.00 82.56 196 TYR A CA 1
ATOM 1593 C C . TYR A 1 196 ? -13.142 -13.092 26.966 1.00 82.56 196 TYR A C 1
ATOM 1595 O O . TYR A 1 196 ? -14.071 -13.839 26.678 1.00 82.56 196 TYR A O 1
ATOM 1603 N N . ASP A 1 197 ? -11.859 -13.439 26.857 1.00 83.94 197 ASP A N 1
ATOM 1604 C CA . ASP A 1 197 ? -11.393 -14.755 26.395 1.00 83.94 197 ASP A CA 1
ATOM 1605 C C . ASP A 1 197 ? -12.002 -15.202 25.048 1.00 83.94 197 ASP A C 1
ATOM 1607 O O . ASP A 1 197 ? -12.446 -16.328 24.864 1.00 83.94 197 ASP A O 1
ATOM 1611 N N . GLY A 1 198 ? -12.094 -14.266 24.095 1.00 81.69 198 GLY A N 1
ATOM 1612 C CA . GLY A 1 198 ? -12.673 -14.521 22.769 1.00 81.69 198 GLY A CA 1
ATOM 1613 C C . GLY A 1 198 ? -14.204 -14.548 22.721 1.00 81.69 198 GLY A C 1
ATOM 1614 O O . GLY A 1 198 ? -14.762 -14.530 21.627 1.00 81.69 198 GLY A O 1
ATOM 1615 N N . GLU A 1 199 ? -14.874 -14.498 23.870 1.00 82.69 199 GLU A N 1
ATOM 1616 C CA . GLU A 1 199 ? -16.326 -14.622 24.004 1.00 82.69 199 GLU A CA 1
ATOM 1617 C C . GLU A 1 199 ? -16.986 -13.269 24.296 1.00 82.69 199 GLU A C 1
ATOM 1619 O O . GLU A 1 199 ? -16.395 -12.390 24.932 1.00 82.69 199 GLU A O 1
ATOM 1624 N N . HIS A 1 200 ? -18.233 -13.100 23.848 1.00 84.00 200 HIS A N 1
ATOM 1625 C CA . HIS A 1 200 ? -19.037 -11.905 24.107 1.00 84.00 200 HIS A CA 1
ATOM 1626 C C . HIS A 1 200 ? -20.005 -12.149 25.269 1.00 84.00 200 HIS A C 1
ATOM 1628 O O . HIS A 1 200 ? -20.813 -13.073 25.228 1.00 84.00 200 HIS A O 1
ATOM 1634 N N . TYR A 1 201 ? -19.960 -11.287 26.283 1.00 86.44 201 TYR A N 1
ATOM 1635 C CA . TYR A 1 201 ? -20.870 -11.312 27.423 1.00 86.44 201 TYR A CA 1
ATOM 1636 C C . TYR A 1 201 ? -21.721 -10.048 27.429 1.00 86.44 201 TYR A C 1
ATOM 1638 O O . TYR A 1 201 ? -21.201 -8.933 27.387 1.00 86.44 201 TYR A O 1
ATOM 1646 N N . ILE A 1 202 ? -23.034 -10.213 27.508 1.00 87.31 202 ILE A N 1
ATOM 1647 C CA . ILE A 1 202 ? -23.980 -9.104 27.647 1.00 87.31 202 ILE A CA 1
ATOM 1648 C C . ILE A 1 202 ? -23.919 -8.580 29.080 1.00 87.31 202 ILE A C 1
ATOM 1650 O O . ILE A 1 202 ? -23.877 -9.366 30.022 1.00 87.31 202 ILE A O 1
ATOM 1654 N N . ILE A 1 203 ? -23.918 -7.264 29.248 1.00 85.69 203 ILE A N 1
ATOM 1655 C CA . ILE A 1 203 ? -24.031 -6.615 30.551 1.00 85.69 203 ILE A CA 1
ATOM 1656 C C . ILE A 1 203 ? -25.431 -6.019 30.650 1.00 85.69 203 ILE A C 1
ATOM 1658 O O . ILE A 1 203 ? -25.851 -5.288 29.756 1.00 85.69 203 ILE A O 1
ATOM 1662 N N . GLU A 1 204 ? -26.113 -6.310 31.751 1.00 85.31 204 GLU A N 1
ATOM 1663 C CA . GLU A 1 204 ? -27.343 -5.628 32.149 1.00 85.31 204 GLU A CA 1
ATOM 1664 C C . GLU A 1 204 ? -27.165 -5.080 33.568 1.00 85.31 204 GLU A C 1
ATOM 1666 O O . GLU A 1 204 ? -26.714 -5.792 34.476 1.00 85.31 204 GLU A O 1
ATOM 1671 N N . ALA A 1 205 ? -27.515 -3.812 33.762 1.00 85.06 205 ALA A N 1
ATOM 1672 C CA . ALA A 1 205 ? -27.407 -3.118 35.033 1.00 85.06 205 ALA A CA 1
ATOM 1673 C C . ALA A 1 205 ? -28.803 -2.774 35.554 1.00 85.06 205 ALA A C 1
ATOM 1675 O O . ALA A 1 205 ? -29.537 -1.990 34.960 1.00 85.06 205 ALA A O 1
ATOM 1676 N N . LYS A 1 206 ? -29.182 -3.326 36.710 1.00 80.69 206 LYS A N 1
ATOM 1677 C CA . LYS A 1 206 ? -30.498 -3.075 37.305 1.00 80.69 206 LYS A CA 1
ATOM 1678 C C . LYS A 1 206 ? -30.371 -2.522 38.715 1.00 80.69 206 LYS A C 1
ATOM 1680 O O . LYS A 1 206 ? -29.818 -3.161 39.611 1.00 80.69 206 LYS A O 1
ATOM 1685 N N . TRP A 1 207 ? -30.941 -1.340 38.920 1.00 78.06 207 TRP A N 1
ATOM 1686 C CA . TRP A 1 207 ? -31.146 -0.769 40.247 1.00 78.06 207 TRP A CA 1
ATOM 1687 C C . TRP A 1 207 ? -32.611 -0.927 40.655 1.00 78.06 207 TRP A C 1
ATOM 1689 O O . TRP A 1 207 ? -33.497 -0.510 39.912 1.00 78.06 207 TRP A O 1
ATOM 1699 N N . GLN A 1 208 ? -32.881 -1.518 41.821 1.00 74.00 208 GLN A N 1
ATOM 1700 C CA . GLN A 1 208 ? -34.248 -1.799 42.279 1.00 74.00 208 GLN A CA 1
ATOM 1701 C C . GLN A 1 208 ? -34.434 -1.533 43.779 1.00 74.00 208 GLN A C 1
ATOM 1703 O O . GLN A 1 208 ? -33.530 -1.754 44.576 1.00 74.00 208 GLN A O 1
ATOM 1708 N N . GLU A 1 209 ? -35.622 -1.079 44.177 1.00 66.94 209 GLU A N 1
ATOM 1709 C CA . GLU A 1 209 ? -35.914 -0.719 45.576 1.00 66.94 209 GLU A CA 1
ATOM 1710 C C . GLU A 1 209 ? -36.144 -1.945 46.479 1.00 66.94 209 GLU A C 1
ATOM 1712 O O . GLU A 1 209 ? -35.837 -1.915 47.668 1.00 66.94 209 GLU A O 1
ATOM 1717 N N . LYS A 1 210 ? -36.672 -3.047 45.930 1.00 65.00 210 LYS A N 1
ATOM 1718 C CA . LYS A 1 210 ? -37.006 -4.267 46.685 1.00 65.00 210 LYS A CA 1
ATOM 1719 C C . LYS A 1 210 ? -35.943 -5.351 46.505 1.00 65.00 210 LYS A C 1
ATOM 1721 O O . LYS A 1 210 ? -35.420 -5.530 45.406 1.00 65.00 210 LYS A O 1
ATOM 1726 N N . ALA A 1 211 ? -35.672 -6.121 47.564 1.00 57.97 211 ALA A N 1
ATOM 1727 C CA . ALA A 1 211 ? -34.901 -7.358 47.443 1.00 57.97 211 ALA A CA 1
ATOM 1728 C C . ALA A 1 211 ? -35.612 -8.317 46.492 1.00 57.97 211 ALA A C 1
ATOM 1730 O O . ALA A 1 211 ? -36.741 -8.719 46.755 1.00 57.97 211 ALA A O 1
ATOM 1731 N N . ILE A 1 212 ? -34.877 -8.731 45.462 1.00 56.78 212 ILE A N 1
ATOM 1732 C CA . ILE A 1 212 ? -35.026 -10.023 44.794 1.00 56.78 212 ILE A CA 1
ATOM 1733 C C . ILE A 1 212 ? -36.423 -10.232 44.190 1.00 56.78 212 ILE A C 1
ATOM 1735 O O . ILE A 1 212 ? -37.285 -10.904 44.751 1.00 56.78 212 ILE A O 1
ATOM 1739 N N . ALA A 1 213 ? -36.613 -9.736 42.968 1.00 57.97 213 ALA A N 1
ATOM 1740 C CA . ALA A 1 213 ? -37.566 -10.344 42.050 1.00 57.97 213 ALA A CA 1
ATOM 1741 C C . ALA A 1 213 ? -36.786 -11.251 41.087 1.00 57.97 213 ALA A C 1
ATOM 1743 O O . ALA A 1 213 ? -36.032 -10.760 40.243 1.00 57.97 213 ALA A O 1
ATOM 1744 N N . ASN A 1 214 ? -36.990 -12.572 41.181 1.00 67.75 214 ASN A N 1
ATOM 1745 C CA . ASN A 1 214 ? -36.464 -13.547 40.209 1.00 67.75 214 ASN A CA 1
ATOM 1746 C C . ASN A 1 214 ? -36.832 -13.173 38.761 1.00 67.75 214 ASN A C 1
ATOM 1748 O O . ASN A 1 214 ? -36.136 -13.544 37.823 1.00 67.75 214 ASN A O 1
ATOM 1752 N N . GLU A 1 215 ? -37.890 -12.379 38.586 1.00 75.62 215 GLU A N 1
ATOM 1753 C CA . GLU A 1 215 ? -38.318 -11.791 37.320 1.00 75.62 215 GLU A CA 1
ATOM 1754 C C . GLU A 1 215 ? -37.180 -11.108 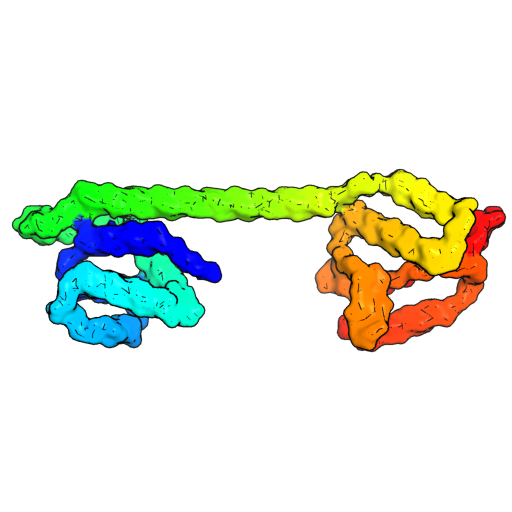36.549 1.00 75.62 215 GLU A C 1
ATOM 1756 O O . GLU A 1 215 ? -37.055 -11.321 35.349 1.00 75.62 215 GLU A O 1
ATOM 1761 N N . ALA A 1 216 ? -36.304 -10.343 37.211 1.00 73.50 216 ALA A N 1
ATOM 1762 C CA . ALA A 1 216 ? -35.190 -9.680 36.531 1.00 73.50 216 ALA A CA 1
ATOM 1763 C C . ALA A 1 216 ? -34.169 -10.680 35.964 1.00 73.50 216 ALA A C 1
ATOM 1765 O O . ALA A 1 216 ? -33.621 -10.463 34.886 1.00 73.5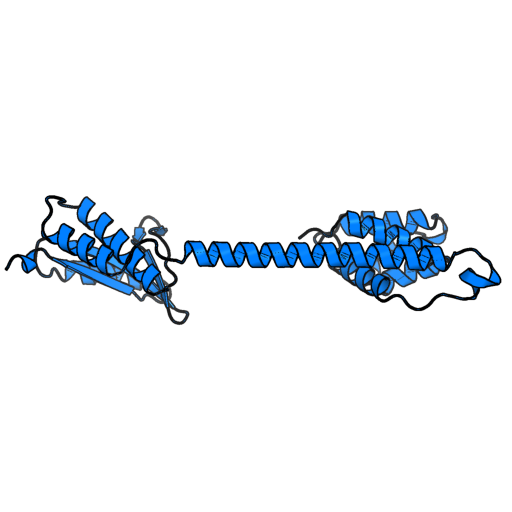0 216 ALA A O 1
ATOM 1766 N N . VAL A 1 217 ? -33.933 -11.777 36.688 1.00 78.81 217 VAL A N 1
ATOM 1767 C CA . VAL A 1 217 ? -33.036 -12.855 36.258 1.00 78.81 217 VAL A CA 1
ATOM 1768 C C . VAL A 1 217 ? -33.655 -13.609 35.082 1.00 78.81 217 VAL A C 1
ATOM 1770 O O . VAL A 1 217 ? -32.973 -13.835 34.089 1.00 78.81 217 VAL A O 1
ATOM 1773 N N . TYR A 1 218 ? -34.950 -13.937 35.151 1.00 81.19 218 TYR A N 1
ATOM 1774 C CA . TYR A 1 218 ? -35.661 -14.611 34.059 1.00 81.19 218 TYR A CA 1
ATOM 1775 C C . TYR A 1 218 ? -35.772 -13.747 32.801 1.00 81.19 218 TYR A C 1
ATOM 1777 O O . TYR A 1 218 ? -35.574 -14.253 31.700 1.00 81.19 218 TYR A O 1
ATOM 1785 N N . GLN A 1 219 ? -36.031 -12.444 32.953 1.00 80.94 219 GLN A N 1
ATOM 1786 C CA . GLN A 1 219 ? -36.009 -11.495 31.840 1.00 80.94 219 GLN A CA 1
ATOM 1787 C C . GLN A 1 219 ? -34.638 -11.518 31.164 1.00 80.94 219 GLN A C 1
ATOM 1789 O O . GLN A 1 219 ? -34.566 -11.743 29.962 1.00 80.94 219 GLN A O 1
ATOM 1794 N N . PHE A 1 220 ? -33.556 -11.372 31.936 1.00 82.25 220 PHE A N 1
ATOM 1795 C CA . PHE A 1 220 ? -32.193 -11.395 31.406 1.00 82.25 220 PHE A CA 1
ATOM 1796 C C . PHE A 1 220 ? -31.831 -12.725 30.735 1.00 82.25 220 PHE A C 1
ATOM 1798 O O . PHE A 1 220 ? -31.258 -12.721 29.649 1.00 82.25 220 PHE A O 1
ATOM 1805 N N . ALA A 1 221 ? -32.216 -13.857 31.331 1.00 82.44 221 ALA A N 1
ATOM 1806 C CA . ALA A 1 221 ? -32.024 -15.174 30.732 1.00 82.44 221 ALA A CA 1
ATOM 1807 C C . ALA A 1 221 ? -32.711 -15.271 29.358 1.00 82.44 221 ALA A C 1
ATOM 1809 O O . ALA A 1 221 ? -32.067 -15.658 28.386 1.00 82.44 221 ALA A O 1
ATOM 1810 N N . GLY A 1 222 ? -33.961 -14.807 29.243 1.00 79.38 222 GLY A N 1
ATOM 1811 C CA . GLY A 1 222 ? -34.671 -14.749 27.962 1.00 79.38 222 GLY A CA 1
ATOM 1812 C C . GLY A 1 222 ? -33.987 -13.847 26.926 1.00 79.38 222 GLY A C 1
ATOM 1813 O O . GLY A 1 222 ? -33.896 -14.217 25.755 1.00 79.38 222 GLY A O 1
ATOM 1814 N N . LYS A 1 223 ? -33.436 -12.695 27.346 1.00 76.56 223 LYS A N 1
ATOM 1815 C CA . LYS A 1 223 ? -32.658 -11.805 26.456 1.00 76.56 223 LYS A CA 1
ATOM 1816 C C . LYS A 1 223 ? -31.410 -12.487 25.895 1.00 76.56 223 LYS A C 1
ATOM 1818 O O . LYS A 1 223 ? -30.989 -12.213 24.771 1.00 76.56 223 LYS A O 1
ATOM 1823 N N . ILE A 1 224 ? -30.782 -13.328 26.710 1.00 81.31 224 ILE A N 1
ATOM 1824 C CA . ILE A 1 224 ? -29.539 -14.023 26.391 1.00 81.31 224 ILE A CA 1
ATOM 1825 C C . ILE A 1 224 ? -29.793 -15.217 25.465 1.00 81.31 224 ILE A C 1
ATOM 1827 O O . ILE A 1 224 ? -29.077 -15.372 24.477 1.00 81.31 224 ILE A O 1
ATOM 1831 N N . GLU A 1 225 ? -30.805 -16.038 25.759 1.00 76.06 225 GLU A N 1
ATOM 1832 C CA . GLU A 1 225 ? -31.132 -17.255 24.997 1.00 76.06 225 GLU A CA 1
ATOM 1833 C C . GLU A 1 225 ? -31.440 -16.972 23.519 1.00 76.06 225 GLU A C 1
ATOM 1835 O O . GLU A 1 225 ? -31.138 -17.791 22.653 1.00 76.06 225 GLU A O 1
ATOM 1840 N N . GLY A 1 226 ? -31.977 -15.789 23.207 1.00 65.81 226 GLY A N 1
ATOM 1841 C CA . GLY A 1 226 ? -32.251 -15.356 21.835 1.00 65.81 226 GLY A CA 1
ATOM 1842 C C . GLY A 1 226 ? -31.018 -14.966 21.006 1.00 65.81 226 GLY A C 1
ATOM 1843 O O . GLY A 1 226 ? -31.175 -14.585 19.844 1.00 65.81 226 GLY A O 1
ATOM 1844 N N . LYS A 1 227 ? -29.798 -15.019 21.564 1.00 71.69 227 LYS A N 1
ATOM 1845 C CA . LYS A 1 227 ? -28.562 -14.578 20.893 1.00 71.69 227 LYS A CA 1
ATOM 1846 C C . LYS A 1 227 ? -27.567 -15.730 20.738 1.00 71.69 227 LYS A C 1
ATOM 1848 O O . LYS A 1 227 ? -27.421 -16.573 21.619 1.00 71.69 227 LYS A O 1
ATOM 1853 N N . MET A 1 228 ? -26.863 -15.763 19.602 1.00 50.19 228 MET A N 1
ATOM 1854 C CA . MET A 1 228 ? -25.807 -16.751 19.328 1.00 50.19 228 MET A CA 1
ATOM 1855 C C . MET A 1 228 ? -24.764 -16.718 20.459 1.00 50.19 228 MET A C 1
ATOM 1857 O O . MET A 1 228 ? -24.095 -15.703 20.631 1.00 50.19 228 MET A O 1
ATOM 1861 N N . TYR A 1 229 ? -24.634 -17.823 21.204 1.00 61.06 229 TYR A N 1
ATOM 1862 C CA . TYR A 1 229 ? -23.733 -17.986 22.360 1.00 61.06 229 TYR A CA 1
ATOM 1863 C C . TYR A 1 229 ? -24.061 -17.104 23.571 1.00 61.06 229 TYR A C 1
ATOM 1865 O O . TYR A 1 229 ? -23.168 -16.556 24.212 1.00 61.06 229 TYR A O 1
ATOM 1873 N N . GLY A 1 230 ? -25.347 -16.986 23.900 1.00 67.06 230 GLY A N 1
ATOM 1874 C CA . GLY A 1 230 ? -25.829 -16.197 25.022 1.00 67.06 230 GLY A CA 1
ATOM 1875 C C . GLY A 1 230 ? -25.097 -16.450 26.352 1.00 67.06 230 GLY A C 1
ATOM 1876 O O . GLY A 1 230 ? -25.348 -17.432 27.049 1.00 67.06 230 GLY A O 1
ATOM 1877 N N . ARG A 1 231 ? -24.251 -15.495 26.748 1.00 81.12 231 ARG A N 1
ATOM 1878 C CA . ARG A 1 231 ? -23.647 -15.377 28.081 1.00 81.12 231 ARG A CA 1
ATOM 1879 C C . ARG A 1 231 ? -23.762 -13.930 28.543 1.00 81.12 231 ARG A C 1
ATOM 1881 O O . ARG A 1 231 ? -23.775 -13.011 27.722 1.00 81.12 231 ARG A O 1
ATOM 1888 N N . GLY A 1 232 ? -23.823 -13.699 29.849 1.00 84.19 232 GLY A N 1
ATOM 1889 C CA . GLY A 1 232 ? -23.894 -12.335 30.351 1.00 84.19 232 GLY A CA 1
ATOM 1890 C C . GLY A 1 232 ? -23.805 -12.200 31.860 1.00 84.19 232 GLY A C 1
ATOM 1891 O O . GLY A 1 232 ? -23.931 -13.170 32.603 1.00 84.19 232 GLY A O 1
ATOM 1892 N N . PHE A 1 233 ? -23.587 -10.963 32.287 1.00 84.31 233 PHE A N 1
ATOM 1893 C CA . PHE A 1 233 ? -23.527 -10.541 33.674 1.00 84.31 233 PHE A CA 1
ATOM 1894 C C . PHE A 1 233 ? -24.720 -9.644 33.983 1.00 84.31 233 PHE A C 1
ATOM 1896 O O . PHE A 1 233 ? -24.921 -8.616 33.335 1.00 84.31 233 PHE A O 1
ATOM 1903 N N . LEU A 1 234 ? -25.482 -10.028 35.003 1.00 84.06 234 LEU A N 1
ATOM 1904 C CA . LEU A 1 234 ? -26.540 -9.204 35.565 1.00 84.06 234 LEU A CA 1
ATOM 1905 C C . LEU A 1 234 ? -26.031 -8.568 36.856 1.00 84.06 234 LEU A C 1
ATOM 1907 O O . LEU A 1 234 ? -25.799 -9.264 37.846 1.00 84.06 234 LEU A O 1
ATOM 1911 N N . PHE A 1 235 ? -25.877 -7.248 36.853 1.00 83.56 235 PHE A N 1
ATOM 1912 C CA . PHE A 1 235 ? -25.512 -6.485 38.041 1.00 83.56 235 PHE A CA 1
ATOM 1913 C C . PHE A 1 235 ? -26.779 -5.953 38.700 1.00 83.56 235 PHE A C 1
ATOM 1915 O O . PHE A 1 235 ? -27.504 -5.156 38.108 1.00 83.56 235 PHE A O 1
ATOM 1922 N N . GLN A 1 236 ? -27.045 -6.388 39.932 1.00 79.31 236 GLN A N 1
ATOM 1923 C CA . GLN A 1 236 ? -28.186 -5.916 40.713 1.00 79.31 236 GLN A CA 1
ATOM 1924 C C . GLN A 1 236 ? -27.710 -5.130 41.927 1.00 79.31 236 GLN A C 1
ATOM 1926 O O . GLN A 1 236 ? -26.908 -5.622 42.717 1.00 79.31 236 GLN A O 1
ATOM 1931 N N . SER A 1 237 ? -28.247 -3.925 42.092 1.00 77.69 237 SER A N 1
ATOM 1932 C CA . SER A 1 237 ? -28.085 -3.131 43.310 1.00 77.69 237 SER A CA 1
ATOM 1933 C C . SER A 1 237 ? -29.449 -2.865 43.941 1.00 77.69 237 SER A C 1
ATOM 1935 O O . SER A 1 237 ? -30.438 -2.669 43.226 1.00 77.69 237 SER A O 1
ATOM 1937 N N . THR A 1 238 ? -29.509 -2.885 45.276 1.00 73.69 238 THR A N 1
ATOM 1938 C CA . THR A 1 238 ? -30.750 -2.669 46.036 1.00 73.69 238 THR A CA 1
ATOM 1939 C C . THR A 1 238 ? -30.568 -1.672 47.170 1.00 73.69 238 THR A C 1
ATOM 1941 O O . THR A 1 238 ? -29.475 -1.530 47.716 1.00 73.69 238 THR A O 1
ATOM 1944 N N . ASP A 1 239 ? -31.657 -1.009 47.558 1.00 66.50 239 ASP A N 1
ATOM 1945 C CA . ASP A 1 239 ? -31.667 -0.031 48.656 1.00 66.50 239 ASP A CA 1
ATOM 1946 C C . ASP A 1 239 ? -31.570 -0.650 50.061 1.00 66.50 239 ASP A C 1
ATOM 1948 O O . ASP A 1 239 ? -31.481 0.071 51.055 1.00 66.50 239 ASP A O 1
ATOM 1952 N N . LEU A 1 240 ? -31.519 -1.981 50.164 1.00 52.84 240 LEU A N 1
ATOM 1953 C CA . LEU A 1 240 ? -31.413 -2.708 51.435 1.00 52.84 240 LEU A CA 1
ATOM 1954 C C . LEU A 1 240 ? -30.092 -2.497 52.180 1.00 52.84 240 LEU A C 1
ATOM 1956 O O . LEU A 1 240 ? -29.991 -2.878 53.339 1.00 52.84 240 LEU A O 1
ATOM 1960 N N . ALA A 1 241 ? -29.110 -1.837 51.564 1.00 46.97 241 ALA A N 1
ATOM 1961 C CA . ALA A 1 241 ? -27.896 -1.391 52.247 1.00 46.97 241 ALA A CA 1
ATOM 1962 C C . ALA A 1 241 ? -28.116 -0.175 53.180 1.00 46.97 241 ALA A C 1
ATOM 1964 O O . ALA A 1 241 ? -27.146 0.356 53.714 1.00 46.97 241 ALA A O 1
ATOM 1965 N N . LYS A 1 242 ? -29.364 0.287 53.379 1.00 44.91 242 LYS A N 1
ATOM 1966 C CA . LYS A 1 242 ? -29.729 1.278 54.411 1.00 44.91 242 LYS A CA 1
ATOM 1967 C C . LYS A 1 242 ? -29.948 0.682 55.818 1.00 44.91 242 LYS A C 1
ATOM 1969 O O . LYS A 1 242 ? -30.451 1.399 56.681 1.00 44.91 242 LYS A O 1
ATOM 1974 N N . MET A 1 243 ? -29.602 -0.588 56.051 1.00 34.22 243 MET A N 1
ATOM 1975 C CA . MET A 1 243 ? -29.575 -1.200 57.391 1.00 34.22 243 MET A CA 1
ATOM 1976 C C . MET A 1 243 ? -28.200 -1.089 58.041 1.00 34.22 243 MET A C 1
ATOM 1978 O O . MET A 1 243 ? -27.207 -1.445 57.370 1.00 34.22 243 MET A O 1
#

Solvent-accessible surface area (backbone atoms only — not comparable to full-atom values): 13988 Å² total; per-residue (Å²): 131,83,73,61,65,72,57,52,55,44,50,53,56,32,52,62,38,71,41,82,56,60,67,53,51,54,48,51,40,50,77,19,71,41,47,71,71,60,54,58,72,63,57,71,55,86,81,47,55,69,66,53,52,51,51,51,50,57,54,55,33,54,71,40,98,67,42,35,46,68,32,53,51,39,44,49,55,52,51,64,66,61,82,86,73,63,57,61,44,45,68,72,65,59,78,35,51,66,70,61,27,53,50,38,35,51,51,46,43,51,57,50,52,58,47,54,51,52,53,51,51,50,52,52,53,50,53,50,50,56,51,56,72,54,53,58,95,63,52,72,70,56,48,52,52,54,54,52,44,60,79,72,48,89,64,60,68,72,65,40,32,56,53,49,44,54,48,52,54,48,50,37,34,64,67,69,43,51,67,46,72,61,48,72,58,98,86,44,81,38,67,22,32,39,48,55,96,94,39,64,30,41,35,42,65,44,68,42,78,63,86,80,62,68,62,63,56,53,52,51,50,56,64,27,70,80,38,94,77,52,43,65,47,78,48,77,48,54,59,73,77,80,112

Mean predicted aligned error: 13.58 Å

Radius of gyration: 32.27 Å; Cα contacts (8 Å, |Δi|>4): 249; chains: 1; bounding box: 67×30×91 Å

Secondary structure (DSSP, 8-state):
-PPPHHHHHHHHHHHHHH--SHHHHHHHHHHTT--HHHHHTT--TTTS-HHHHHHHHHHHHHTSTTTTHHHHHHHHHHHHT-----HIIIIIS--S-HHHHHHHHHHHHHHHHHHHHHHHHHHHHHHHHHHHHTS-SS-HHHHHHHHHHHHHSS--THHHHHHHHHHHHHHHHHTT-EEEPPEEETTEEE-EEEEETTEEEEEEEEEESSS--HHHHHHHHHHHHTSTT--EEEEEEEGGGG-

Sequence (243 aa):
MTFPNDIKLSMRDCILKVLWPKDDIVTFFRNNSCTKSDIDALGD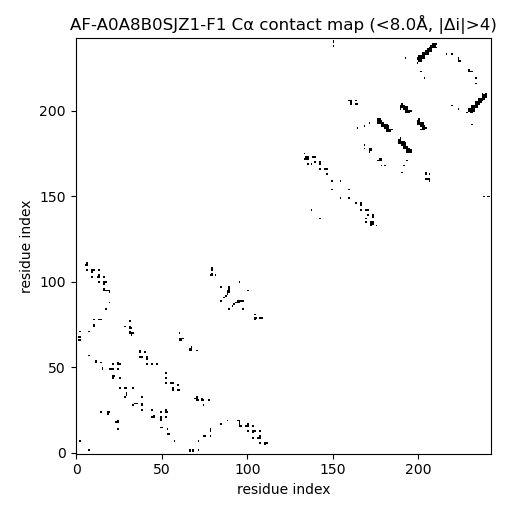HKTLHRYQIVDNMFTYLSTKPDEGLGQYRAMLQSLVNWQQFDPYYFEKLGKLDKTEAERSITHLKQLQEIRDHKIQERRKAQARKEAATKVPSTTLPELKTKFISLLQSEVIGAKRGYVLEEILQSLCKISSLEVTEPYRVNGEQIDGSLKYDGEHYIIEAKWQEKAIANEAVYQFAGKIEGKMYGRGFLFQSTDLAKM